Protein AF-A0A672K9G0-F1 (afdb_monomer_lite)

Radius of gyration: 63.81 Å; chains: 1; bounding box: 156×54×176 Å

Secondary structure (DSSP, 8-state):
--HHHHHHHHHHHHHHHHHHHHHHHHHHHHHHHHHHHHHHHHHHHHHHHHHSPPPPPHHHHHHHHHHHHHHHHHHHHHHHHHHHHHHHHHHHHHHHHHHHHHHHHHHHHHHHHHHHHHHHHHHHHHHHHHHHHHHHHHHHHHHHHHHHHHHHHHHHHHHHHTTS----------------------SSSHHHHHHHTSS-----------SS---------------------PPPP-----------

Structure (mmCIF, N/CA/C/O backbone):
data_AF-A0A672K9G0-F1
#
_entry.id   AF-A0A672K9G0-F1
#
loop_
_atom_site.group_PDB
_atom_site.id
_atom_site.type_symbol
_atom_site.label_atom_id
_atom_site.label_alt_id
_atom_site.label_comp_id
_atom_site.label_asym_id
_atom_site.label_entity_id
_atom_site.label_seq_id
_atom_site.pdbx_PDB_ins_code
_atom_site.Cartn_x
_atom_site.Cartn_y
_atom_site.Cartn_z
_atom_site.occupancy
_atom_site.B_iso_or_equiv
_atom_site.auth_seq_id
_atom_site.auth_comp_id
_atom_site.auth_asym_id
_atom_site.auth_atom_id
_atom_site.pdbx_PDB_model_num
ATOM 1 N N . MET A 1 1 ? -78.740 -39.918 94.134 1.00 54.34 1 MET A N 1
ATOM 2 C CA . MET A 1 1 ? -77.660 -39.603 93.177 1.00 54.34 1 MET A CA 1
ATOM 3 C C . MET A 1 1 ? -76.526 -40.559 93.459 1.00 54.34 1 MET A C 1
ATOM 5 O O . MET A 1 1 ? -76.035 -40.584 94.584 1.00 54.34 1 MET A O 1
ATOM 9 N N . ASP A 1 2 ? -76.186 -41.387 92.483 1.00 66.50 2 ASP A N 1
ATOM 10 C CA . ASP A 1 2 ? -75.304 -42.532 92.685 1.00 66.50 2 ASP A CA 1
ATOM 11 C C . ASP A 1 2 ? -73.845 -42.065 92.653 1.00 66.50 2 ASP A C 1
ATOM 13 O O . ASP A 1 2 ? -73.385 -41.477 91.679 1.00 66.50 2 ASP A O 1
ATOM 17 N N . ARG A 1 3 ? -73.095 -42.282 93.743 1.00 75.19 3 ARG A N 1
ATOM 18 C CA . ARG A 1 3 ? -71.687 -41.841 93.872 1.00 75.19 3 ARG A CA 1
ATOM 19 C C . ARG A 1 3 ? -70.801 -42.320 92.716 1.00 75.19 3 ARG A C 1
ATOM 21 O O . ARG A 1 3 ? -69.830 -41.644 92.398 1.00 75.19 3 ARG A O 1
ATOM 28 N N . SER A 1 4 ? -71.153 -43.441 92.086 1.00 77.62 4 SER A N 1
ATOM 29 C CA . SER A 1 4 ? -70.449 -44.027 90.942 1.00 77.62 4 SER A CA 1
ATOM 30 C C . SER A 1 4 ? -70.501 -43.171 89.667 1.00 77.62 4 SER A C 1
ATOM 32 O O . SER A 1 4 ? -69.529 -43.145 88.915 1.00 77.62 4 SER A O 1
ATOM 34 N N . THR A 1 5 ? -71.588 -42.433 89.412 1.00 83.44 5 THR A N 1
ATOM 35 C CA . THR A 1 5 ? -71.687 -41.572 88.218 1.00 83.44 5 THR A CA 1
ATOM 36 C C . THR A 1 5 ? -70.834 -40.316 88.366 1.00 83.44 5 THR A C 1
ATOM 38 O O . THR A 1 5 ? -70.223 -39.861 87.402 1.00 83.44 5 THR A O 1
ATOM 41 N N . LEU A 1 6 ? -70.747 -39.779 89.587 1.00 86.50 6 LEU A N 1
ATOM 42 C CA . LEU A 1 6 ? -69.919 -38.616 89.897 1.00 86.50 6 LEU A CA 1
ATOM 43 C C . LEU A 1 6 ? -68.424 -38.950 89.783 1.00 86.50 6 LEU A C 1
ATOM 45 O O . LEU A 1 6 ? -67.672 -38.173 89.205 1.00 86.50 6 LEU A O 1
ATOM 49 N N . THR A 1 7 ? -67.995 -40.122 90.263 1.00 88.44 7 THR A N 1
ATOM 50 C CA . THR A 1 7 ? -66.599 -40.573 90.111 1.00 88.44 7 THR A CA 1
ATOM 51 C C . THR A 1 7 ? -66.225 -40.755 88.644 1.00 88.44 7 THR A C 1
ATOM 53 O O . THR A 1 7 ? -65.169 -40.298 88.220 1.00 88.44 7 THR A O 1
ATOM 56 N N . GLN A 1 8 ? -67.119 -41.330 87.836 1.00 89.88 8 GLN A N 1
ATOM 57 C CA . GLN A 1 8 ? -66.883 -41.507 86.403 1.00 89.88 8 GLN A CA 1
ATOM 58 C C . GLN A 1 8 ? -66.791 -40.166 85.649 1.00 89.88 8 GLN A C 1
ATOM 60 O O . GLN A 1 8 ? -65.978 -40.025 84.735 1.00 89.88 8 GLN A O 1
ATOM 65 N N . GLN A 1 9 ? -67.585 -39.164 86.046 1.00 91.00 9 GLN A N 1
ATOM 66 C CA . GLN A 1 9 ? -67.507 -37.805 85.499 1.00 91.00 9 GLN A CA 1
ATOM 67 C C . GLN A 1 9 ? -66.205 -37.095 85.883 1.00 91.00 9 GLN A C 1
ATOM 69 O O . GLN A 1 9 ? -65.586 -36.477 85.020 1.00 91.00 9 GLN A O 1
ATOM 74 N N . VAL A 1 10 ? -65.761 -37.215 87.138 1.00 92.19 10 VAL A N 1
ATOM 75 C CA . VAL A 1 10 ? -64.475 -36.658 87.591 1.00 92.19 10 VAL A CA 1
ATOM 76 C C . VAL A 1 10 ? -63.321 -37.279 86.806 1.00 92.19 10 VAL A C 1
ATOM 78 O O . VAL A 1 10 ? -62.544 -36.546 86.203 1.00 92.19 10 VAL A O 1
ATOM 81 N N . GLU A 1 11 ? -63.278 -38.607 86.684 1.00 92.56 11 GLU A N 1
ATOM 82 C CA . GLU A 1 11 ? -62.254 -39.282 85.880 1.00 92.56 11 GLU A CA 1
ATOM 83 C C . GLU A 1 11 ? -62.306 -38.875 84.395 1.00 92.56 11 GLU A C 1
ATOM 85 O O . GLU A 1 11 ? -61.280 -38.792 83.721 1.00 92.56 11 GLU A O 1
ATOM 90 N N . SER A 1 12 ? -63.497 -38.636 83.835 1.00 93.12 12 SER A N 1
ATOM 91 C CA . SER A 1 12 ? -63.636 -38.156 82.454 1.00 93.12 12 SER A CA 1
ATOM 92 C C . SER A 1 12 ? -63.076 -36.745 82.281 1.00 93.12 12 SER A C 1
ATOM 94 O O . SER A 1 12 ? -62.415 -36.471 81.279 1.00 93.12 12 SER A O 1
ATOM 96 N N . VAL A 1 13 ? -63.331 -35.847 83.233 1.00 95.81 13 VAL A N 1
ATOM 97 C CA . VAL A 1 13 ? -62.798 -34.480 83.207 1.00 95.81 13 VAL A CA 1
ATOM 98 C C . VAL A 1 13 ? -61.284 -34.494 83.397 1.00 95.81 13 VAL A C 1
ATOM 100 O O . VAL A 1 13 ? -60.587 -33.794 82.671 1.00 95.81 13 VAL A O 1
ATOM 103 N N . GLU A 1 14 ? -60.753 -35.327 84.290 1.00 95.31 14 GLU A N 1
ATOM 104 C CA . GLU A 1 14 ? -59.308 -35.485 84.493 1.00 95.31 14 GLU A CA 1
ATOM 105 C C . GLU A 1 14 ? -58.595 -35.956 83.218 1.00 95.31 14 GLU A C 1
ATOM 107 O O . GLU A 1 14 ? -57.569 -35.386 82.840 1.00 95.31 14 GLU A O 1
ATOM 112 N N . ARG A 1 15 ? -59.171 -36.927 82.492 1.00 96.38 15 ARG A N 1
ATOM 113 C CA . ARG A 1 15 ? -58.657 -37.355 81.177 1.00 96.38 15 ARG A CA 1
ATOM 114 C C . ARG A 1 15 ? -58.694 -36.220 80.151 1.00 96.38 15 ARG A C 1
ATOM 116 O O . ARG A 1 15 ? -57.716 -36.030 79.430 1.00 96.38 15 ARG A O 1
ATOM 123 N N . ASN A 1 16 ? -59.773 -35.436 80.112 1.00 96.25 16 ASN A N 1
ATOM 124 C CA . ASN A 1 16 ? -59.896 -34.293 79.201 1.00 96.25 16 ASN A CA 1
ATOM 125 C C . ASN A 1 16 ? -58.894 -33.176 79.531 1.00 96.25 16 ASN A C 1
ATOM 127 O O . ASN A 1 16 ? -58.296 -32.594 78.630 1.00 96.25 16 ASN A O 1
ATOM 131 N N . VAL A 1 17 ? -58.664 -32.893 80.815 1.00 96.62 17 VAL A N 1
ATOM 132 C CA . VAL A 1 17 ? -57.653 -31.923 81.255 1.00 96.62 17 VAL A CA 1
ATOM 133 C C . VAL A 1 17 ? -56.254 -32.410 80.889 1.00 96.62 17 VAL A C 1
ATOM 135 O O . VAL A 1 17 ? -55.470 -31.630 80.352 1.00 96.62 17 VAL A O 1
ATOM 138 N N . ALA A 1 18 ? -55.943 -33.689 81.109 1.00 96.31 18 ALA A N 1
ATOM 139 C CA . ALA A 1 18 ? -54.663 -34.266 80.704 1.00 96.31 18 ALA A CA 1
ATOM 140 C C . ALA A 1 18 ? -54.458 -34.192 79.180 1.00 96.31 18 ALA A C 1
ATOM 142 O O . ALA A 1 18 ? -53.366 -33.855 78.720 1.00 96.31 18 ALA A O 1
ATOM 143 N N . PHE A 1 19 ? -55.514 -34.437 78.399 1.00 97.31 19 PHE A N 1
ATOM 144 C CA . PHE A 1 19 ? -55.501 -34.294 76.945 1.00 97.31 19 PHE A CA 1
ATOM 145 C C . PHE A 1 19 ? -55.222 -32.848 76.512 1.00 97.31 19 PHE A C 1
ATOM 147 O O . PHE A 1 19 ? -54.275 -32.608 75.768 1.00 97.31 19 PHE A O 1
ATOM 154 N N . LEU A 1 20 ? -55.953 -31.868 77.049 1.00 97.50 20 LEU A N 1
ATOM 155 C CA . LEU A 1 20 ? -55.738 -30.448 76.741 1.00 97.50 20 LEU A CA 1
ATOM 156 C C . LEU A 1 20 ? -54.346 -29.965 77.163 1.00 97.50 20 LEU A C 1
ATOM 158 O O . LEU A 1 20 ? -53.703 -29.192 76.454 1.00 97.50 20 LEU A O 1
ATOM 162 N N . GLN A 1 21 ? -53.842 -30.435 78.305 1.00 97.25 21 GLN A N 1
ATOM 163 C CA . GLN A 1 21 ? -52.476 -30.145 78.737 1.00 97.25 21 GLN A CA 1
ATOM 164 C C . GLN A 1 21 ? -51.444 -30.720 77.764 1.00 97.25 21 GLN A C 1
ATOM 166 O O . GLN A 1 21 ? -50.430 -30.071 77.495 1.00 97.25 21 GLN A O 1
ATOM 171 N N . GLN A 1 22 ? -51.697 -31.911 77.222 1.00 97.38 22 GLN A N 1
ATOM 172 C CA . GLN A 1 22 ? -50.839 -32.528 76.220 1.00 97.38 22 GLN A CA 1
ATOM 173 C C . GLN A 1 22 ? -50.884 -31.766 74.889 1.00 97.38 22 GLN A C 1
ATOM 175 O O . GLN A 1 22 ? -49.826 -31.453 74.343 1.00 97.38 22 GLN A O 1
ATOM 180 N N . GLU A 1 23 ? -52.066 -31.393 74.399 1.00 97.94 23 GLU A N 1
ATOM 181 C CA . GLU A 1 23 ? -52.212 -30.586 73.181 1.00 97.94 23 GLU A CA 1
ATOM 182 C C . GLU A 1 23 ? -51.540 -29.217 73.319 1.00 97.94 23 GLU A C 1
ATOM 184 O O . GLU A 1 23 ? -50.787 -28.798 72.438 1.00 97.94 23 GLU A O 1
ATOM 189 N N . HIS A 1 24 ? -51.720 -28.547 74.460 1.00 97.88 24 HIS A N 1
ATOM 190 C CA . HIS A 1 24 ? -51.073 -27.266 74.731 1.00 97.88 24 HIS A CA 1
ATOM 191 C C . HIS A 1 24 ? -49.542 -27.391 74.749 1.00 97.88 24 HIS A C 1
ATOM 193 O O . HIS A 1 24 ? -48.843 -26.537 74.199 1.00 97.88 24 HIS A O 1
ATOM 199 N N . ARG A 1 25 ? -48.997 -28.477 75.320 1.00 97.75 25 ARG A N 1
ATOM 200 C CA . ARG A 1 25 ? -47.552 -28.762 75.271 1.00 97.75 25 ARG A CA 1
ATOM 201 C C . ARG A 1 25 ? -47.062 -28.966 73.838 1.00 97.75 25 ARG A C 1
ATOM 203 O O . ARG A 1 25 ? -46.011 -28.424 73.490 1.00 97.75 25 ARG A O 1
ATOM 210 N N . ILE A 1 26 ? -47.811 -29.701 73.014 1.00 98.06 26 ILE A N 1
ATOM 211 C CA . ILE A 1 26 ? -47.482 -29.925 71.599 1.00 98.06 26 ILE A CA 1
ATOM 212 C C . ILE A 1 26 ? -47.476 -28.591 70.846 1.00 98.06 26 ILE A C 1
ATOM 214 O O . ILE A 1 26 ? -46.467 -28.260 70.220 1.00 98.06 26 ILE A O 1
ATOM 218 N N . LEU A 1 27 ? -48.528 -27.781 70.978 1.00 98.19 27 LEU A N 1
ATOM 219 C CA . LEU A 1 27 ? -48.625 -26.475 70.324 1.00 98.19 27 LEU A CA 1
ATOM 220 C C . LEU A 1 27 ? -47.478 -25.541 70.734 1.00 98.19 27 LEU A C 1
ATOM 222 O O . LEU A 1 27 ? -46.802 -24.977 69.874 1.00 98.19 27 LEU A O 1
ATOM 226 N N . LEU A 1 28 ? -47.195 -25.420 72.036 1.00 98.12 28 LEU A N 1
ATOM 227 C CA . LEU A 1 28 ? -46.082 -24.604 72.528 1.00 98.12 28 LEU A CA 1
ATOM 228 C C . LEU A 1 28 ? -44.730 -25.084 71.990 1.00 98.12 28 LEU A C 1
ATOM 230 O O . LEU A 1 28 ? -43.859 -24.264 71.691 1.00 98.12 28 LEU A O 1
ATOM 234 N N . SER A 1 29 ? -44.531 -26.399 71.868 1.00 97.88 29 SER A N 1
ATOM 235 C CA . SER A 1 29 ? -43.307 -26.955 71.285 1.00 97.88 29 SER A CA 1
ATOM 236 C C . SER A 1 29 ? -43.181 -26.633 69.790 1.00 97.88 29 SER A C 1
ATOM 238 O O . SER A 1 29 ? -42.096 -26.243 69.351 1.00 97.88 29 SER A O 1
ATOM 240 N N . GLY A 1 30 ? -44.290 -26.697 69.043 1.00 98.38 30 GLY A N 1
ATOM 241 C CA . GLY A 1 30 ? -44.358 -26.334 67.628 1.00 98.38 30 GLY A CA 1
ATOM 242 C C . GLY A 1 30 ? -44.044 -24.858 67.397 1.00 98.38 30 GLY A C 1
ATOM 243 O O . GLY A 1 30 ? -43.140 -24.534 66.631 1.00 98.38 30 GLY A O 1
ATOM 244 N N . LEU A 1 31 ? -44.686 -23.962 68.151 1.00 98.44 31 LEU A N 1
ATOM 245 C CA . LEU A 1 31 ? -44.436 -22.518 68.063 1.00 98.44 31 LEU A CA 1
ATOM 246 C C . LEU A 1 31 ? -42.984 -22.160 68.402 1.00 98.44 31 LEU A C 1
ATOM 248 O O . LEU A 1 31 ? -42.362 -21.333 67.738 1.00 98.44 31 LEU A O 1
ATOM 252 N N . ARG A 1 32 ? -42.392 -22.811 69.412 1.00 98.06 32 ARG A N 1
ATOM 253 C CA . ARG A 1 32 ? -40.971 -22.610 69.750 1.00 98.06 32 ARG A CA 1
ATOM 254 C C . ARG A 1 32 ? -40.041 -23.023 68.608 1.00 98.06 32 ARG A C 1
ATOM 256 O O . ARG A 1 32 ? -39.014 -22.372 68.409 1.00 98.06 32 ARG A O 1
ATOM 263 N N . LEU A 1 33 ? -40.372 -24.090 67.879 1.00 98.38 33 LEU A N 1
ATOM 264 C CA . LEU A 1 33 ? -39.611 -24.522 66.707 1.00 98.38 33 LEU A CA 1
ATOM 265 C C . LEU A 1 33 ? -39.761 -23.529 65.549 1.00 98.38 33 LEU A C 1
ATOM 267 O O . LEU A 1 33 ? -38.762 -23.167 64.934 1.00 98.38 33 LEU A O 1
ATOM 271 N N . GLU A 1 34 ? -40.973 -23.043 65.296 1.00 98.38 34 GLU A N 1
ATOM 272 C CA . GLU A 1 34 ? -41.247 -22.066 64.242 1.00 98.38 34 GLU A CA 1
ATOM 273 C C . GLU A 1 34 ? -40.527 -20.736 64.491 1.00 98.38 34 GLU A C 1
ATOM 275 O O . GLU A 1 34 ? -39.831 -20.240 63.608 1.00 98.38 34 GLU A O 1
ATOM 280 N N . ILE A 1 35 ? -40.567 -20.218 65.724 1.00 98.31 35 ILE A N 1
ATOM 281 C CA . ILE A 1 35 ? -39.801 -19.026 66.118 1.00 98.31 35 ILE A CA 1
ATOM 282 C C . ILE A 1 35 ? -38.302 -19.246 65.889 1.00 98.31 35 ILE A C 1
ATOM 284 O O . ILE A 1 35 ? -37.606 -18.341 65.426 1.00 98.31 35 ILE A O 1
ATOM 288 N N . ARG A 1 36 ? -37.782 -20.439 66.203 1.00 98.31 36 ARG A N 1
ATOM 289 C CA . ARG A 1 36 ? -36.373 -20.768 65.958 1.00 98.31 36 ARG A CA 1
ATOM 290 C C . ARG A 1 36 ? -36.056 -20.781 64.460 1.00 98.31 36 ARG A C 1
ATOM 292 O O . ARG A 1 36 ? -35.037 -20.218 64.070 1.00 98.31 36 ARG A O 1
ATOM 299 N N . ASN A 1 37 ? -36.921 -21.367 63.635 1.00 98.31 37 ASN A N 1
ATOM 300 C CA . ASN A 1 37 ? -36.751 -21.414 62.182 1.00 98.31 37 ASN A CA 1
ATOM 301 C C . ASN A 1 37 ? -36.824 -20.019 61.547 1.00 98.31 37 ASN A C 1
ATOM 303 O O . ASN A 1 37 ? -35.975 -19.685 60.725 1.00 98.31 37 ASN A O 1
ATOM 307 N N . LEU A 1 38 ? -37.775 -19.182 61.969 1.00 98.50 38 LEU A N 1
ATOM 308 C CA . LEU A 1 38 ? -37.884 -17.787 61.535 1.00 98.50 38 LEU A CA 1
ATOM 309 C C . LEU A 1 38 ? -36.637 -16.991 61.907 1.00 98.50 38 LEU A C 1
ATOM 311 O O . LEU A 1 38 ? -36.051 -16.347 61.046 1.00 98.50 38 LEU A O 1
ATOM 315 N N . LYS A 1 39 ? -36.175 -17.091 63.159 1.00 98.06 39 LYS A N 1
ATOM 316 C CA . LYS A 1 39 ? -34.931 -16.437 63.591 1.00 98.06 39 LYS A CA 1
ATOM 317 C C . LYS A 1 39 ? -33.737 -16.885 62.755 1.00 98.06 39 LYS A C 1
ATOM 319 O O . LYS A 1 39 ? -32.941 -16.047 62.349 1.00 98.06 39 LYS A O 1
ATOM 324 N N . LYS A 1 40 ? -33.634 -18.185 62.466 1.00 98.12 40 LYS A N 1
ATOM 325 C CA . LYS A 1 40 ? -32.577 -18.718 61.604 1.00 98.12 40 LYS A CA 1
ATOM 326 C C . LYS A 1 40 ? -32.642 -18.103 60.204 1.00 98.12 40 LYS A C 1
ATOM 328 O O . LYS A 1 40 ? -31.629 -17.602 59.739 1.00 98.12 40 LYS A O 1
ATOM 333 N N . ARG A 1 41 ? -33.821 -18.065 59.578 1.00 98.19 41 ARG A N 1
ATOM 334 C CA . ARG A 1 41 ? -33.995 -17.501 58.232 1.00 98.19 41 ARG A CA 1
ATOM 335 C C . ARG A 1 41 ? -33.762 -15.991 58.181 1.00 98.19 41 ARG A C 1
ATOM 337 O O . ARG A 1 41 ? -33.166 -15.500 57.232 1.00 98.19 41 ARG A O 1
ATOM 344 N N . CYS A 1 42 ? -34.183 -15.254 59.206 1.00 98.00 42 CYS A N 1
ATOM 345 C CA . CYS A 1 42 ? -33.871 -13.831 59.333 1.00 98.00 42 CYS A CA 1
ATOM 346 C C . CYS A 1 42 ? -32.364 -13.593 59.455 1.00 98.00 42 CYS A C 1
ATOM 348 O O . CYS A 1 42 ? -31.847 -12.664 58.840 1.00 98.00 42 CYS A O 1
ATOM 350 N N . ASN A 1 43 ? -31.655 -14.433 60.213 1.00 97.19 43 ASN A N 1
ATOM 351 C CA . ASN A 1 43 ? -30.200 -14.364 60.295 1.00 97.19 43 ASN A CA 1
ATOM 352 C C . ASN A 1 43 ? -29.542 -14.711 58.951 1.00 97.19 43 ASN A C 1
ATOM 354 O O . ASN A 1 43 ? -28.666 -13.971 58.527 1.00 97.19 43 ASN A O 1
ATOM 358 N N . GLU A 1 44 ? -29.987 -15.771 58.265 1.00 97.19 44 GLU A N 1
ATOM 359 C CA . GLU A 1 44 ? -29.490 -16.155 56.931 1.00 97.19 44 GLU A CA 1
ATOM 360 C C . GLU A 1 44 ? -29.640 -14.990 55.935 1.00 97.19 44 GLU A C 1
ATOM 362 O O . GLU A 1 44 ? -28.653 -14.556 55.349 1.00 97.19 44 GLU A O 1
ATOM 367 N N . LEU A 1 45 ? -30.831 -14.388 55.845 1.00 96.31 45 LEU A N 1
ATOM 368 C CA . LEU A 1 45 ? -31.081 -13.216 54.995 1.00 96.31 45 LEU A CA 1
ATOM 369 C C . LEU A 1 45 ? -30.250 -11.991 55.404 1.00 96.31 45 LEU A C 1
ATOM 371 O O . LEU A 1 45 ? -29.837 -11.209 54.551 1.00 96.31 45 LEU A O 1
ATOM 375 N N . SER A 1 46 ? -30.000 -11.801 56.702 1.00 94.69 46 SER A N 1
ATOM 376 C CA . SER A 1 46 ? -29.167 -10.690 57.181 1.00 94.69 46 SER A CA 1
ATOM 377 C C . SER A 1 46 ? -27.702 -10.884 56.788 1.00 94.69 46 SER A C 1
ATOM 379 O O . SER A 1 46 ? -27.054 -9.921 56.382 1.00 94.69 46 SER A O 1
ATOM 381 N N . CYS A 1 47 ? -27.194 -12.120 56.858 1.00 92.81 47 CYS A N 1
ATOM 382 C CA . CYS A 1 47 ? -25.867 -12.472 56.359 1.00 92.81 47 CYS A CA 1
ATOM 383 C C . CYS A 1 47 ? -25.778 -12.262 54.840 1.00 92.81 47 CYS A C 1
ATOM 385 O O . CYS A 1 47 ? -24.886 -11.548 54.391 1.00 92.81 47 CYS A O 1
ATOM 387 N N . GLU A 1 48 ? -26.743 -12.771 54.066 1.00 93.56 48 GLU A N 1
ATOM 388 C CA . GLU A 1 48 ? -26.800 -12.589 52.606 1.00 93.56 48 GLU A CA 1
ATOM 389 C C . GLU A 1 48 ? -26.793 -11.107 52.198 1.00 93.56 48 GLU A C 1
ATOM 391 O O . GLU A 1 48 ? -26.103 -10.715 51.257 1.00 93.56 48 GLU A O 1
ATOM 396 N N . LEU A 1 49 ? -27.530 -10.255 52.918 1.00 88.31 49 LEU A N 1
ATOM 397 C CA . LEU A 1 49 ? -27.537 -8.812 52.673 1.00 88.31 49 LEU A CA 1
ATOM 398 C C . LEU A 1 49 ? -26.219 -8.134 53.064 1.00 88.31 49 LEU A C 1
ATOM 400 O O . LEU A 1 49 ? -25.837 -7.168 52.411 1.00 88.31 49 LEU A O 1
ATOM 404 N N . SER A 1 50 ? -25.532 -8.623 54.100 1.00 84.62 50 SER A N 1
ATOM 405 C CA . SER A 1 50 ? -24.223 -8.097 54.512 1.00 84.62 50 SER A CA 1
ATOM 406 C C . SER A 1 50 ? -23.080 -8.512 53.579 1.00 84.62 50 SER A C 1
ATOM 408 O O . SER A 1 50 ? -22.122 -7.763 53.418 1.00 84.62 50 SER A O 1
ATOM 410 N N . GLU A 1 51 ? -23.187 -9.687 52.953 1.00 84.38 51 GLU A N 1
ATOM 411 C CA . GLU A 1 51 ? -22.224 -10.197 51.971 1.00 84.38 51 GLU A CA 1
ATOM 412 C C . GLU A 1 51 ? -22.469 -9.627 50.569 1.00 84.38 51 GLU A C 1
ATOM 414 O O . GLU A 1 51 ? -21.570 -9.630 49.724 1.00 84.38 51 GLU A O 1
ATOM 419 N N . ARG A 1 52 ? -23.679 -9.114 50.307 1.00 80.12 52 ARG A N 1
ATOM 420 C CA . ARG A 1 52 ? -23.986 -8.441 49.050 1.00 80.12 52 ARG A CA 1
ATOM 421 C C . ARG A 1 52 ? -23.111 -7.186 48.939 1.00 80.12 52 ARG A C 1
ATOM 423 O O . ARG A 1 52 ? -23.161 -6.336 49.828 1.00 80.12 52 ARG A O 1
ATOM 430 N N . PRO A 1 53 ? -22.334 -7.030 47.851 1.00 68.25 53 PRO A N 1
ATOM 431 C CA . PRO A 1 53 ? -21.552 -5.821 47.649 1.00 68.25 53 PRO A CA 1
ATOM 432 C C . PRO A 1 53 ? -22.483 -4.602 47.669 1.00 68.25 53 PRO A C 1
ATOM 434 O O . PRO A 1 53 ? -23.640 -4.727 47.238 1.00 68.25 53 PRO A O 1
ATOM 437 N N . PRO A 1 54 ? -22.009 -3.441 48.164 1.00 70.94 54 PRO A N 1
ATOM 438 C CA . PRO A 1 54 ? -22.820 -2.236 48.194 1.00 70.94 54 PRO A CA 1
ATOM 439 C C . PRO A 1 54 ? -23.385 -2.004 46.794 1.00 70.94 54 PRO A C 1
ATOM 441 O O . PRO A 1 54 ? -22.662 -2.076 45.798 1.00 70.94 54 PRO A O 1
ATOM 444 N N . VAL A 1 55 ? -24.701 -1.805 46.720 1.00 73.25 55 VAL A N 1
ATOM 445 C CA . VAL A 1 55 ? -25.368 -1.407 45.479 1.00 73.25 55 VAL A CA 1
ATOM 446 C C . VAL A 1 55 ? -24.633 -0.163 44.993 1.00 73.25 55 VAL A C 1
ATOM 448 O O . VAL A 1 55 ? -24.582 0.819 45.733 1.00 73.25 55 VAL A O 1
ATOM 451 N N . ARG A 1 56 ? -24.002 -0.241 43.810 1.00 78.06 56 ARG A N 1
ATOM 452 C CA . ARG A 1 56 ? -23.286 0.901 43.229 1.00 78.06 56 ARG A CA 1
ATOM 453 C C . ARG A 1 56 ? -24.225 2.093 43.241 1.00 78.06 56 ARG A C 1
ATOM 455 O O . ARG A 1 56 ? -25.394 1.953 42.863 1.00 78.06 56 ARG A O 1
ATOM 462 N N . SER A 1 57 ? -23.741 3.220 43.747 1.00 84.62 57 SER A N 1
ATOM 463 C CA . SER A 1 57 ? -24.564 4.415 43.779 1.00 84.62 57 SER A CA 1
ATOM 464 C C . SER A 1 57 ? -24.887 4.817 42.341 1.00 84.62 57 SER A C 1
ATOM 466 O O . SER A 1 57 ? -24.173 4.476 41.396 1.00 84.62 57 SER A O 1
ATOM 468 N N . ARG A 1 58 ? -26.001 5.521 42.155 1.00 87.25 58 ARG A N 1
ATOM 469 C CA . ARG A 1 58 ? -26.364 6.049 40.839 1.00 87.25 58 ARG A CA 1
ATOM 470 C C . ARG A 1 58 ? -25.256 6.949 40.272 1.00 87.25 58 ARG A C 1
ATOM 472 O O . ARG A 1 58 ? -24.991 6.896 39.080 1.00 87.25 58 ARG A O 1
ATOM 479 N N . GLU A 1 59 ? -24.586 7.691 41.147 1.00 90.25 59 GLU A N 1
ATOM 480 C CA . GLU A 1 59 ? -23.452 8.564 40.831 1.00 90.25 59 GLU A CA 1
ATOM 481 C C . GLU A 1 59 ? -22.240 7.768 40.314 1.00 90.25 59 GLU A C 1
ATOM 483 O O . GLU A 1 59 ? -21.616 8.176 39.338 1.00 90.25 59 GLU A O 1
ATOM 488 N N . ASP A 1 60 ? -21.944 6.595 40.894 1.00 90.31 60 ASP A N 1
ATOM 489 C CA . ASP A 1 60 ? -20.861 5.721 40.411 1.00 90.31 60 ASP A CA 1
ATOM 490 C C . ASP A 1 60 ? -21.126 5.215 38.986 1.00 90.31 60 ASP A C 1
ATOM 492 O O . ASP A 1 60 ? -20.201 5.077 38.187 1.00 90.31 60 ASP A O 1
ATOM 496 N N . ILE A 1 61 ? -22.392 4.921 38.675 1.00 91.00 61 ILE A N 1
ATOM 497 C CA . ILE A 1 61 ? -22.811 4.445 37.352 1.00 91.00 61 ILE A CA 1
ATOM 498 C C . ILE A 1 61 ? -22.712 5.582 36.332 1.00 91.00 61 ILE A C 1
ATOM 500 O O . ILE A 1 61 ? -22.153 5.378 35.259 1.00 91.00 61 ILE A O 1
ATOM 504 N N . GLU A 1 62 ? -23.197 6.776 36.677 1.00 94.25 62 GLU A N 1
ATOM 505 C CA . GLU A 1 62 ? -23.127 7.960 35.809 1.00 94.25 62 GLU A CA 1
ATOM 506 C C . GLU A 1 62 ? -21.662 8.334 35.498 1.00 94.25 62 GLU A C 1
ATOM 508 O O . GLU A 1 62 ? -21.316 8.557 34.339 1.00 94.25 62 GLU A O 1
ATOM 513 N N . LEU A 1 63 ? -20.765 8.283 36.490 1.00 95.31 63 LEU A N 1
ATOM 514 C CA . LEU A 1 63 ? -19.332 8.523 36.282 1.00 95.31 63 LEU A CA 1
ATOM 515 C C . LEU A 1 63 ? -18.674 7.461 35.379 1.00 95.31 63 LEU A C 1
ATOM 517 O O . LEU A 1 63 ? -17.831 7.781 34.538 1.00 95.31 63 LEU A O 1
ATOM 521 N N . GLU A 1 64 ? -19.032 6.186 35.555 1.00 94.75 64 GLU A N 1
ATOM 522 C CA . GLU A 1 64 ? -18.526 5.091 34.719 1.00 94.75 64 GLU A CA 1
ATOM 523 C C . GLU A 1 64 ? -19.014 5.229 33.268 1.00 94.75 64 GLU A C 1
ATOM 525 O O . GLU A 1 64 ? -18.233 5.033 32.334 1.00 94.75 64 GLU A O 1
ATOM 530 N N . GLU A 1 65 ? -20.270 5.631 33.066 1.00 95.94 65 GLU A N 1
ATOM 531 C CA . GLU A 1 65 ? -20.830 5.923 31.746 1.00 95.94 65 GLU A CA 1
ATOM 532 C C . GLU A 1 65 ? -20.112 7.092 31.063 1.00 95.94 65 GLU A C 1
ATOM 534 O O . GLU A 1 65 ? -19.726 6.962 29.899 1.00 95.94 65 GLU A O 1
ATOM 539 N N . GLU A 1 66 ? -19.863 8.197 31.770 1.00 97.06 66 GLU A N 1
ATOM 540 C CA . GLU A 1 66 ? -19.108 9.341 31.240 1.00 97.06 66 GLU A CA 1
ATOM 541 C C . GLU A 1 66 ? -17.680 8.948 30.835 1.00 97.06 66 GLU A C 1
ATOM 543 O O . GLU A 1 66 ? -17.214 9.299 29.746 1.00 97.06 66 GLU A O 1
ATOM 548 N N . LEU A 1 67 ? -16.988 8.161 31.667 1.00 97.94 67 LEU A N 1
ATOM 549 C CA . LEU A 1 67 ? -15.649 7.662 31.352 1.00 97.94 67 LEU A CA 1
ATOM 550 C C . LEU A 1 67 ? -15.660 6.766 30.108 1.00 97.94 67 LEU A C 1
ATOM 552 O O . LEU A 1 67 ? -14.780 6.875 29.250 1.00 97.94 67 LEU A O 1
ATOM 556 N N . LEU A 1 68 ? -16.640 5.868 30.000 1.00 98.00 68 LEU A N 1
ATOM 557 C CA . LEU A 1 68 ? -16.781 4.996 28.837 1.00 98.00 68 LEU A CA 1
ATOM 558 C C . LEU A 1 68 ? -17.089 5.800 27.575 1.00 98.00 68 LEU A C 1
ATOM 560 O O . LEU A 1 68 ? -16.489 5.528 26.538 1.00 98.00 68 LEU A O 1
ATOM 564 N N . GLN A 1 69 ? -17.951 6.814 27.658 1.00 98.19 69 GLN A N 1
ATOM 565 C CA . GLN A 1 69 ? -18.234 7.716 26.542 1.00 98.19 69 GLN A CA 1
ATOM 566 C C . GLN A 1 69 ? -16.983 8.480 26.103 1.00 98.19 69 GLN A C 1
ATOM 568 O O . GLN A 1 69 ? -16.690 8.527 24.910 1.00 98.19 69 GLN A O 1
ATOM 573 N N . ALA A 1 70 ? -16.198 9.009 27.046 1.00 98.06 70 ALA A N 1
ATOM 574 C CA . ALA A 1 70 ? -14.943 9.685 26.733 1.00 98.06 70 ALA A CA 1
ATOM 575 C C . ALA A 1 70 ? -13.958 8.751 26.011 1.00 98.06 70 ALA A C 1
ATOM 577 O O . ALA A 1 70 ? -13.378 9.129 24.992 1.00 98.06 70 ALA A O 1
ATOM 578 N N . ARG A 1 71 ? -13.822 7.503 26.482 1.00 98.50 71 ARG A N 1
ATOM 579 C CA . ARG A 1 71 ? -12.976 6.494 25.824 1.00 98.50 71 ARG A CA 1
ATOM 580 C C . ARG A 1 71 ? -13.495 6.113 24.442 1.00 98.50 71 ARG A C 1
ATOM 582 O O . ARG A 1 71 ? -12.692 5.945 23.532 1.00 98.50 71 ARG A O 1
ATOM 589 N N . LEU A 1 72 ? -14.810 5.976 24.268 1.00 98.44 72 LEU A N 1
ATOM 590 C CA . LEU A 1 72 ? -15.403 5.696 22.960 1.00 98.44 72 LEU A CA 1
ATOM 591 C C . LEU A 1 72 ? -15.075 6.814 21.971 1.00 98.44 72 LEU A C 1
ATOM 593 O O . LEU A 1 72 ? -14.532 6.528 20.907 1.00 98.44 72 LEU A O 1
ATOM 597 N N . LEU A 1 73 ? -15.286 8.072 22.359 1.00 98.56 73 LEU A N 1
ATOM 598 C CA . LEU A 1 73 ? -14.968 9.231 21.524 1.00 98.56 73 LEU A CA 1
ATOM 599 C C . LEU A 1 73 ? -13.482 9.287 21.144 1.00 98.56 73 LEU A C 1
ATOM 601 O O . LEU A 1 73 ? -13.156 9.524 19.983 1.00 98.56 73 LEU A O 1
ATOM 605 N N . GLU A 1 74 ? -12.578 9.032 22.092 1.00 98.56 74 GLU A N 1
ATOM 606 C CA . GLU A 1 74 ? -11.136 8.959 21.820 1.00 98.56 74 GLU A CA 1
ATOM 607 C C . GLU A 1 74 ? -10.815 7.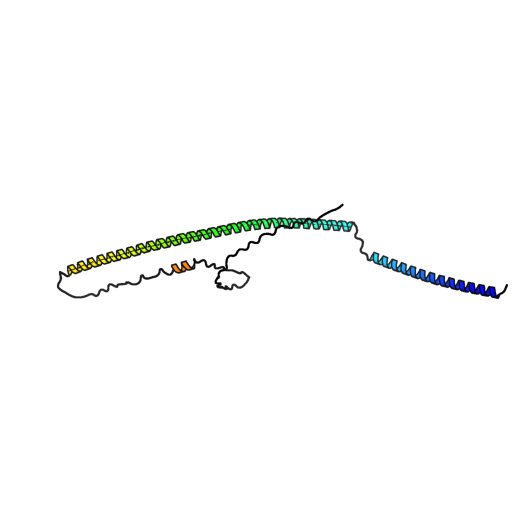856 20.799 1.00 98.56 74 GLU A C 1
ATOM 609 O O . GLU A 1 74 ? -10.082 8.080 19.834 1.00 98.56 74 GLU A O 1
ATOM 614 N N . THR A 1 75 ? -11.405 6.667 20.962 1.00 98.25 75 THR A N 1
ATOM 615 C CA . THR A 1 75 ? -11.187 5.559 20.023 1.00 98.25 75 THR A CA 1
ATOM 616 C C . THR A 1 75 ? -11.771 5.826 18.638 1.00 98.25 75 THR A C 1
ATOM 618 O O . THR A 1 75 ? -11.154 5.453 17.642 1.00 98.25 75 THR A O 1
ATOM 621 N N . GLU A 1 76 ? -12.919 6.497 18.553 1.00 98.44 76 GLU A N 1
ATOM 622 C CA . GLU A 1 76 ? -13.544 6.892 17.289 1.00 98.44 76 GLU A CA 1
ATOM 623 C C . GLU A 1 76 ? -12.694 7.925 16.545 1.00 98.44 76 GLU A C 1
ATOM 625 O O . GLU A 1 76 ? -12.485 7.791 15.339 1.00 98.44 76 GLU A O 1
ATOM 630 N N . GLN A 1 77 ? -12.142 8.912 17.258 1.00 98.50 77 GLN A N 1
ATOM 631 C CA . GLN A 1 77 ? -11.217 9.892 16.684 1.00 98.50 77 GLN A CA 1
ATOM 632 C C . GLN A 1 77 ? -9.960 9.209 16.144 1.00 98.50 77 GLN A C 1
ATOM 634 O O . GLN A 1 77 ? -9.597 9.408 14.984 1.00 98.50 77 GLN A O 1
ATOM 639 N N . HIS A 1 78 ? -9.347 8.330 16.940 1.00 98.44 78 HIS A N 1
ATOM 640 C CA . HIS A 1 78 ? -8.181 7.569 16.500 1.00 98.44 78 HIS A CA 1
ATOM 641 C C . HIS A 1 78 ? -8.473 6.693 15.277 1.00 98.44 78 HIS A C 1
ATOM 643 O O . HIS A 1 78 ? -7.637 6.589 14.376 1.00 98.44 78 HIS A O 1
ATOM 649 N N . LEU A 1 79 ? -9.650 6.068 15.215 1.00 98.62 79 LEU A N 1
ATOM 650 C CA . LEU A 1 79 ? -10.057 5.269 14.064 1.00 98.62 79 LEU A CA 1
ATOM 651 C C . LEU A 1 79 ? -10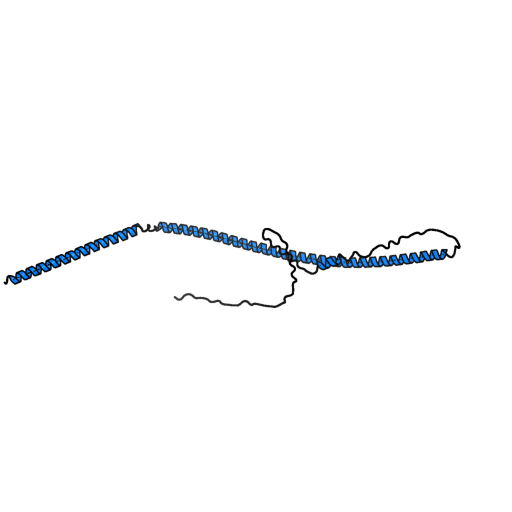.255 6.146 12.820 1.00 98.62 79 LEU A C 1
ATOM 653 O O . LEU A 1 79 ? -9.766 5.790 11.750 1.00 98.62 79 LEU A O 1
ATOM 657 N N . ALA A 1 80 ? -10.877 7.317 12.958 1.00 98.44 80 ALA A N 1
ATOM 658 C CA . ALA A 1 80 ? -11.055 8.263 11.857 1.00 98.44 80 ALA A CA 1
ATOM 659 C C . ALA A 1 80 ? -9.714 8.776 11.292 1.00 98.44 80 ALA A C 1
ATOM 661 O O . ALA A 1 80 ? -9.545 8.874 10.074 1.00 98.44 80 ALA A O 1
ATOM 662 N N . GLU A 1 81 ? -8.731 9.054 12.153 1.00 98.44 81 GLU A N 1
ATOM 663 C CA . GLU A 1 81 ? -7.365 9.415 11.744 1.00 98.44 81 GLU A CA 1
ATOM 664 C C . GLU A 1 81 ? -6.651 8.265 11.016 1.00 98.44 81 GLU A C 1
ATOM 666 O O . GLU A 1 81 ? -5.965 8.458 10.007 1.00 98.44 81 GLU A O 1
ATOM 671 N N . GLN A 1 82 ? -6.821 7.031 11.490 1.00 98.56 82 GLN A N 1
ATOM 672 C CA . GLN A 1 82 ? -6.268 5.861 10.808 1.00 98.56 82 GLN A CA 1
ATOM 673 C C . GLN A 1 82 ? -6.928 5.641 9.442 1.00 98.56 82 GLN A C 1
ATOM 675 O O . GLN A 1 82 ? -6.255 5.319 8.463 1.00 98.56 82 GLN A O 1
ATOM 680 N N . GLU A 1 83 ? -8.237 5.837 9.332 1.00 98.50 83 GLU A N 1
ATOM 681 C CA . GLU A 1 83 ? -8.943 5.714 8.061 1.00 98.50 83 GLU A CA 1
ATOM 682 C C . GLU A 1 83 ? -8.510 6.782 7.052 1.00 98.50 83 GLU A C 1
ATOM 684 O O . GLU A 1 83 ? -8.265 6.447 5.887 1.00 98.50 83 GLU A O 1
ATOM 689 N N . SER A 1 84 ? -8.346 8.037 7.483 1.00 98.38 84 SER A N 1
ATOM 690 C CA . SER A 1 84 ? -7.881 9.122 6.613 1.00 98.38 84 SER A CA 1
ATOM 691 C C . SER A 1 84 ? -6.462 8.859 6.098 1.00 98.38 84 SER A C 1
ATOM 693 O O . SER A 1 84 ? -6.235 8.858 4.883 1.00 98.38 84 SER A O 1
ATOM 695 N N . THR A 1 85 ? -5.533 8.494 6.986 1.00 98.44 85 THR A N 1
ATOM 696 C CA . THR A 1 85 ? -4.153 8.146 6.609 1.00 98.44 85 THR A CA 1
ATOM 697 C C . THR A 1 85 ? -4.102 6.934 5.675 1.00 98.44 85 THR A C 1
ATOM 699 O O . THR A 1 85 ? -3.365 6.934 4.687 1.00 98.44 85 THR A O 1
ATOM 702 N N . LEU A 1 86 ? -4.930 5.907 5.895 1.00 98.62 86 LEU A N 1
ATOM 703 C CA . LEU A 1 86 ? -5.028 4.765 4.982 1.00 98.62 86 LEU A CA 1
ATOM 704 C C . LEU A 1 86 ? -5.541 5.165 3.594 1.00 98.62 86 LEU A C 1
ATOM 706 O O . LEU A 1 86 ? -5.086 4.613 2.586 1.00 98.62 86 LEU A O 1
ATOM 710 N N . VAL A 1 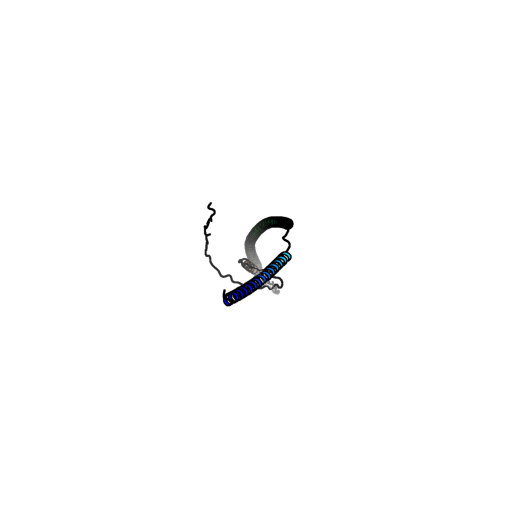87 ? -6.497 6.092 3.510 1.00 98.75 87 VAL A N 1
ATOM 711 C CA . VAL A 1 87 ? -6.993 6.615 2.230 1.00 98.75 87 VAL A CA 1
ATOM 712 C C . VAL A 1 87 ? -5.886 7.362 1.485 1.00 98.75 87 VAL A C 1
ATOM 714 O O . VAL A 1 87 ? -5.681 7.094 0.295 1.00 98.75 87 VAL A O 1
ATOM 717 N N . GLU A 1 88 ? -5.133 8.216 2.174 1.00 98.56 88 GLU A N 1
ATOM 718 C CA . GLU A 1 88 ? -3.993 8.950 1.613 1.00 98.56 88 GLU A CA 1
ATOM 719 C C . GLU A 1 88 ? -2.899 8.004 1.109 1.00 98.56 88 GLU A C 1
ATOM 721 O O . GLU A 1 88 ? -2.504 8.068 -0.059 1.00 98.56 88 GLU A O 1
ATOM 726 N N . LEU A 1 89 ? -2.482 7.037 1.931 1.00 98.69 89 LEU A N 1
ATOM 727 C CA . LEU A 1 89 ? -1.479 6.038 1.554 1.00 98.69 89 LEU A CA 1
ATOM 728 C C . LEU A 1 89 ? -1.921 5.212 0.341 1.00 98.69 89 LEU A C 1
ATOM 730 O O . LEU A 1 89 ? -1.129 4.944 -0.568 1.00 98.69 89 LEU A O 1
ATOM 734 N N . ARG A 1 90 ? -3.204 4.835 0.267 1.00 98.75 90 ARG A N 1
ATOM 735 C CA . ARG A 1 90 ? -3.758 4.149 -0.911 1.00 98.75 90 ARG A CA 1
ATOM 736 C C . ARG A 1 90 ? -3.747 5.050 -2.147 1.00 98.75 90 ARG A C 1
ATOM 738 O O . ARG A 1 90 ? -3.514 4.551 -3.249 1.00 98.75 90 ARG A O 1
ATOM 745 N N . ALA A 1 91 ? -4.014 6.348 -2.012 1.00 98.69 91 ALA A N 1
ATOM 746 C CA . ALA A 1 91 ? -3.937 7.297 -3.123 1.00 98.69 91 ALA A CA 1
ATOM 747 C C . ALA A 1 91 ? -2.493 7.462 -3.626 1.00 98.69 91 ALA A C 1
ATOM 749 O O . ALA A 1 91 ? -2.248 7.378 -4.834 1.00 98.69 91 ALA A O 1
ATOM 750 N N . GLU A 1 92 ? -1.524 7.590 -2.719 1.00 98.69 92 GLU A N 1
ATOM 751 C CA . GLU A 1 92 ? -0.106 7.628 -3.073 1.00 98.69 92 GLU A CA 1
ATOM 752 C C . GLU A 1 92 ? 0.360 6.356 -3.772 1.00 98.69 92 GLU A C 1
ATOM 754 O O . GLU A 1 92 ? 1.069 6.429 -4.779 1.00 98.69 92 GLU A O 1
ATOM 759 N N . LEU A 1 93 ? -0.041 5.189 -3.263 1.00 98.75 93 LEU A N 1
ATOM 760 C CA . LEU A 1 93 ? 0.326 3.909 -3.855 1.00 98.75 93 LEU A CA 1
ATOM 761 C C . LEU A 1 93 ? -0.199 3.800 -5.290 1.00 98.75 93 LEU A C 1
ATOM 763 O O . LEU A 1 93 ? 0.534 3.375 -6.182 1.00 98.75 93 LEU A O 1
ATOM 767 N N . ARG A 1 94 ? -1.434 4.254 -5.541 1.00 98.62 94 ARG A N 1
ATOM 768 C CA . ARG A 1 94 ? -2.001 4.319 -6.898 1.00 98.62 94 ARG A CA 1
ATOM 769 C C . ARG A 1 94 ? -1.206 5.267 -7.797 1.00 98.62 94 ARG A C 1
ATOM 771 O O . ARG A 1 94 ? -0.872 4.888 -8.917 1.00 98.62 94 ARG A O 1
ATOM 778 N N . LYS A 1 95 ? -0.848 6.462 -7.311 1.00 98.69 95 LYS A N 1
ATOM 779 C CA . LYS A 1 95 ? -0.035 7.438 -8.062 1.00 98.69 95 LYS A CA 1
ATOM 780 C C . LYS A 1 95 ? 1.346 6.876 -8.414 1.00 98.69 95 LYS A C 1
ATOM 782 O O . LYS A 1 95 ? 1.766 6.949 -9.568 1.00 98.69 95 LYS A O 1
ATOM 787 N N . LYS A 1 96 ? 2.039 6.284 -7.437 1.00 98.69 96 LYS A N 1
ATOM 788 C CA . LYS A 1 96 ? 3.356 5.652 -7.619 1.00 98.69 96 LYS A CA 1
ATOM 789 C C . LYS A 1 96 ? 3.267 4.460 -8.578 1.00 98.69 96 LYS A C 1
ATOM 791 O O . LYS A 1 96 ? 4.100 4.342 -9.471 1.00 98.69 96 LYS A O 1
ATOM 796 N N . GLY A 1 97 ? 2.225 3.634 -8.463 1.00 98.75 97 GLY A N 1
ATOM 797 C CA . GLY A 1 97 ? 1.959 2.519 -9.376 1.00 98.75 97 GLY A CA 1
ATOM 798 C C . GLY A 1 97 ? 1.710 2.959 -10.822 1.00 98.75 97 GLY A C 1
ATOM 799 O O . GLY A 1 97 ? 2.261 2.367 -11.753 1.00 98.75 97 GLY A O 1
ATOM 800 N N . ALA A 1 98 ? 0.940 4.031 -11.026 1.00 98.62 98 ALA A N 1
ATOM 801 C CA . ALA A 1 98 ? 0.716 4.611 -12.351 1.00 98.62 98 ALA A CA 1
ATOM 802 C C . ALA A 1 98 ? 2.021 5.135 -12.973 1.00 98.62 98 ALA A C 1
ATOM 804 O O . ALA A 1 98 ? 2.315 4.841 -14.132 1.00 98.62 98 ALA A O 1
ATOM 805 N N . LEU A 1 99 ? 2.842 5.843 -12.190 1.00 98.75 99 LEU A N 1
ATOM 806 C CA . LEU A 1 99 ? 4.144 6.337 -12.640 1.00 98.75 99 LEU A CA 1
ATOM 807 C C . LEU A 1 99 ? 5.107 5.191 -12.981 1.00 98.75 99 LEU A C 1
ATOM 809 O O . LEU A 1 99 ? 5.735 5.220 -14.037 1.00 98.75 99 LEU A O 1
ATOM 813 N N . ALA A 1 100 ? 5.185 4.158 -12.140 1.00 98.75 100 ALA A N 1
ATOM 814 C CA . ALA A 1 100 ? 6.013 2.982 -12.402 1.00 98.75 100 ALA A CA 1
ATOM 815 C C . ALA A 1 100 ? 5.593 2.268 -13.697 1.00 98.75 100 ALA A C 1
ATOM 817 O O . ALA A 1 100 ? 6.442 1.925 -14.517 1.00 98.75 100 ALA A O 1
ATOM 818 N N . SER A 1 101 ? 4.284 2.119 -13.922 1.00 98.62 101 SER A N 1
ATOM 819 C CA . SER A 1 101 ? 3.745 1.513 -15.145 1.00 98.62 101 SER A CA 1
ATOM 820 C C . SER A 1 101 ? 4.078 2.348 -16.385 1.00 98.62 101 SER A C 1
ATOM 822 O O . SER A 1 101 ? 4.518 1.806 -17.397 1.00 98.62 101 SER A O 1
ATOM 824 N N . ALA A 1 102 ? 3.934 3.675 -16.305 1.00 98.75 102 ALA A N 1
ATOM 825 C CA . ALA A 1 102 ? 4.274 4.579 -17.402 1.00 98.75 102 ALA A CA 1
ATOM 826 C C . ALA A 1 102 ? 5.773 4.535 -17.743 1.00 98.75 102 ALA A C 1
ATOM 828 O O . ALA A 1 102 ? 6.141 4.462 -18.916 1.00 98.75 102 ALA A O 1
ATOM 829 N N . LEU A 1 103 ? 6.644 4.526 -16.728 1.00 98.69 103 LEU A N 1
ATOM 830 C CA . LEU A 1 103 ? 8.087 4.372 -16.923 1.00 98.69 103 LEU A CA 1
ATOM 831 C C . LEU A 1 103 ? 8.434 3.013 -17.532 1.00 98.69 103 LEU A C 1
ATOM 833 O O . LEU A 1 103 ? 9.253 2.948 -18.443 1.00 98.69 103 LEU A O 1
ATOM 837 N N . GLN A 1 104 ? 7.782 1.938 -17.090 1.00 98.75 104 GLN A N 1
ATOM 838 C CA . GLN A 1 104 ? 7.994 0.610 -17.654 1.00 98.75 104 GLN A CA 1
ATOM 839 C C . GLN A 1 104 ? 7.627 0.561 -19.142 1.00 98.75 104 GLN A C 1
ATOM 841 O O . GLN A 1 104 ? 8.387 0.008 -19.934 1.00 98.75 104 GLN A O 1
ATOM 846 N N . VAL A 1 105 ? 6.496 1.153 -19.537 1.00 98.62 105 VAL A N 1
ATOM 847 C CA . VAL A 1 105 ? 6.097 1.237 -20.952 1.00 98.62 105 VAL A CA 1
ATOM 848 C C . VAL A 1 105 ? 7.122 2.035 -21.755 1.00 98.62 105 VAL A C 1
ATOM 850 O O . VAL A 1 105 ? 7.590 1.547 -22.782 1.00 98.62 105 VAL A O 1
ATOM 853 N N . ARG A 1 106 ? 7.550 3.199 -21.252 1.00 98.62 106 ARG A N 1
ATOM 854 C CA . ARG A 1 106 ? 8.571 4.027 -21.910 1.00 98.62 106 ARG A CA 1
ATOM 855 C C . ARG A 1 106 ? 9.895 3.293 -22.103 1.00 98.62 106 ARG A C 1
ATOM 857 O O . ARG A 1 106 ? 10.435 3.316 -23.201 1.00 98.62 106 ARG A O 1
ATOM 864 N N . LEU A 1 107 ? 10.386 2.600 -21.077 1.00 98.62 107 LEU A N 1
ATOM 865 C CA . LEU A 1 107 ? 11.619 1.816 -21.178 1.00 98.62 107 LEU A CA 1
ATOM 866 C C . LEU A 1 107 ? 11.487 0.689 -22.206 1.00 98.62 107 LEU A C 1
ATOM 868 O O . LEU A 1 107 ? 12.418 0.440 -22.965 1.00 98.62 107 LEU A O 1
ATOM 872 N N . ARG A 1 108 ? 10.322 0.032 -22.277 1.00 98.62 108 ARG A N 1
ATOM 873 C CA . ARG A 1 108 ? 10.047 -0.986 -23.303 1.00 98.62 108 ARG A CA 1
ATOM 874 C C . ARG A 1 108 ? 9.999 -0.394 -24.710 1.00 98.62 108 ARG A C 1
ATOM 876 O O . ARG A 1 108 ? 10.455 -1.039 -25.649 1.00 98.62 108 ARG A O 1
ATOM 883 N N . ASP A 1 109 ? 9.453 0.806 -24.873 1.00 98.62 109 ASP A N 1
ATOM 884 C CA . ASP A 1 109 ? 9.459 1.518 -26.154 1.00 98.62 109 ASP A CA 1
ATOM 885 C C . ASP A 1 109 ? 10.869 1.930 -26.576 1.00 98.62 109 ASP A C 1
ATOM 887 O O . ASP A 1 109 ? 11.246 1.739 -27.731 1.00 98.62 109 ASP A O 1
ATOM 891 N N . GLU A 1 110 ? 11.659 2.462 -25.648 1.00 98.69 110 GLU A N 1
ATOM 892 C CA . GLU A 1 110 ? 13.056 2.827 -25.883 1.00 98.69 110 GLU A CA 1
ATOM 893 C C . GLU A 1 110 ? 13.892 1.586 -26.240 1.00 98.69 110 GLU A C 1
ATOM 895 O O . GLU A 1 110 ? 14.599 1.604 -27.246 1.00 98.69 110 GLU A O 1
ATOM 900 N N . GLU A 1 111 ? 13.734 0.474 -25.514 1.00 98.38 111 GLU A N 1
ATOM 901 C CA . GLU A 1 111 ? 14.358 -0.823 -25.823 1.00 98.38 111 GLU A CA 1
ATOM 902 C C . GLU A 1 111 ? 14.027 -1.283 -27.254 1.00 98.38 111 GLU A C 1
ATOM 904 O O . GLU A 1 111 ? 14.927 -1.623 -28.026 1.00 98.38 111 GLU A O 1
ATOM 909 N N . ARG A 1 112 ? 12.746 -1.232 -27.647 1.00 98.56 112 ARG A N 1
ATOM 910 C CA . ARG A 1 112 ? 12.315 -1.568 -29.014 1.00 98.56 112 ARG A CA 1
ATOM 911 C C . ARG A 1 112 ? 12.987 -0.681 -30.063 1.00 98.56 112 ARG A C 1
ATOM 913 O O . ARG A 1 112 ? 13.546 -1.204 -31.027 1.00 98.56 112 ARG A O 1
ATOM 920 N N . ARG A 1 113 ? 12.991 0.639 -29.855 1.00 98.62 113 ARG A N 1
ATOM 921 C CA . ARG A 1 113 ? 13.600 1.609 -30.783 1.00 98.62 113 ARG A CA 1
ATOM 922 C C . ARG A 1 113 ? 15.106 1.400 -30.930 1.00 98.62 113 ARG A C 1
ATOM 924 O O . ARG A 1 113 ? 15.620 1.441 -32.046 1.00 98.62 113 ARG A O 1
ATOM 931 N N . PHE A 1 114 ? 15.822 1.140 -29.834 1.00 98.62 114 PHE A N 1
ATOM 932 C CA . PHE A 1 114 ? 17.259 0.861 -29.892 1.00 98.62 114 PHE A CA 1
ATOM 933 C C . PHE A 1 114 ? 17.562 -0.424 -30.658 1.00 98.62 114 PHE A C 1
ATOM 935 O O . PHE A 1 114 ? 18.501 -0.452 -31.455 1.00 98.62 114 PHE A O 1
ATOM 942 N N . LEU A 1 115 ? 16.752 -1.468 -30.475 1.00 98.31 115 LEU A N 1
ATOM 943 C CA . LEU A 1 115 ? 16.899 -2.704 -31.238 1.00 98.31 115 LEU A CA 1
ATOM 944 C C . LEU A 1 115 ? 16.647 -2.482 -32.731 1.00 98.31 115 LEU A C 1
ATOM 946 O O . LEU A 1 115 ? 17.389 -3.010 -33.554 1.00 98.31 115 LEU A O 1
ATOM 950 N N . GLU A 1 116 ? 15.636 -1.703 -33.104 1.00 98.44 116 GLU A N 1
ATOM 951 C CA . GLU A 1 116 ? 15.364 -1.363 -34.506 1.00 98.44 116 GLU A CA 1
ATOM 952 C C . GLU A 1 116 ? 16.502 -0.563 -35.149 1.00 98.44 116 GLU A C 1
ATOM 954 O O . GLU A 1 116 ? 16.942 -0.893 -36.253 1.00 98.44 116 GLU A O 1
ATOM 959 N N . GLU A 1 117 ? 17.053 0.429 -34.450 1.00 98.69 117 GLU A N 1
ATOM 960 C CA . GLU A 1 117 ? 18.185 1.197 -34.972 1.00 98.69 117 GLU A CA 1
ATOM 961 C C . GLU A 1 117 ? 19.452 0.336 -35.075 1.00 98.69 117 GLU A C 1
ATOM 963 O O . GLU A 1 117 ? 20.183 0.423 -36.066 1.00 98.69 117 GLU A O 1
ATOM 968 N N . LEU A 1 118 ? 19.689 -0.560 -34.111 1.00 98.44 118 LEU A N 1
ATOM 969 C CA . LEU A 1 118 ? 20.799 -1.509 -34.172 1.00 98.44 118 LEU A CA 1
ATOM 970 C C . LEU A 1 118 ? 20.669 -2.443 -35.386 1.00 98.44 118 LEU A C 1
ATOM 972 O O . LEU A 1 118 ? 21.644 -2.645 -36.112 1.00 98.44 118 LEU A O 1
ATOM 976 N N . LYS A 1 119 ? 19.460 -2.954 -35.661 1.00 98.12 119 LYS A N 1
ATOM 977 C CA . LYS A 1 119 ? 19.160 -3.753 -36.865 1.00 98.12 119 LYS A CA 1
ATOM 978 C C . LYS A 1 119 ? 19.459 -2.984 -38.140 1.00 98.12 119 LYS A C 1
ATOM 980 O O . LYS A 1 119 ? 20.141 -3.495 -39.026 1.00 98.12 119 LYS A O 1
ATOM 985 N N . ARG A 1 120 ? 18.969 -1.746 -38.224 1.00 98.62 120 ARG A N 1
ATOM 986 C CA . ARG A 1 120 ? 19.140 -0.884 -39.397 1.00 98.62 120 ARG A CA 1
ATOM 987 C C . ARG A 1 120 ? 20.615 -0.602 -39.671 1.00 98.62 120 ARG A C 1
ATOM 989 O O . ARG A 1 120 ? 21.061 -0.701 -40.814 1.00 98.62 120 ARG A O 1
ATOM 996 N N . ARG A 1 121 ? 21.388 -0.290 -38.626 1.00 98.62 121 ARG A N 1
ATOM 997 C CA . ARG A 1 121 ? 22.836 -0.049 -38.727 1.00 98.62 121 ARG A CA 1
ATOM 998 C C . ARG A 1 121 ? 23.598 -1.307 -39.106 1.00 98.62 121 ARG A C 1
ATOM 1000 O O . ARG A 1 121 ? 24.445 -1.234 -39.988 1.00 98.62 121 ARG A O 1
ATOM 1007 N N . SER A 1 122 ? 23.269 -2.445 -38.497 1.00 98.38 122 SER A N 1
ATOM 1008 C CA . SER A 1 122 ? 23.855 -3.739 -38.854 1.00 98.38 122 SER A CA 1
ATOM 1009 C C . SER A 1 122 ? 23.624 -4.049 -40.334 1.00 98.38 122 SER A C 1
ATOM 1011 O O . SER A 1 122 ? 24.584 -4.303 -41.058 1.00 98.38 122 SER A O 1
ATOM 1013 N N . HIS A 1 123 ? 22.391 -3.890 -40.829 1.00 98.31 123 HIS A N 1
ATOM 1014 C CA . HIS A 1 123 ? 22.095 -4.079 -42.247 1.00 98.31 123 HIS A CA 1
ATOM 1015 C C . HIS A 1 123 ? 22.913 -3.130 -43.136 1.00 98.31 123 HIS A C 1
ATOM 1017 O O . HIS A 1 123 ? 23.548 -3.571 -44.093 1.00 98.31 123 HIS A O 1
ATOM 1023 N N . LYS A 1 124 ? 22.995 -1.842 -42.776 1.00 98.56 124 LYS A N 1
ATOM 1024 C CA . LYS A 1 124 ? 23.818 -0.867 -43.505 1.00 98.56 124 LYS A CA 1
ATOM 1025 C C . LYS A 1 124 ? 25.295 -1.273 -43.550 1.00 98.56 124 LYS A C 1
ATOM 1027 O O . LYS A 1 124 ? 25.897 -1.202 -44.617 1.00 98.56 124 LYS A O 1
ATOM 1032 N N . ILE A 1 125 ? 25.861 -1.718 -42.427 1.00 98.50 125 ILE A N 1
ATOM 1033 C CA . ILE A 1 125 ? 27.241 -2.216 -42.362 1.00 98.50 125 ILE A CA 1
ATOM 1034 C C . ILE A 1 125 ? 27.402 -3.415 -43.295 1.00 98.50 125 ILE A C 1
ATOM 1036 O O . ILE A 1 125 ? 28.310 -3.407 -44.114 1.00 98.50 125 ILE A O 1
ATOM 1040 N N . THR A 1 126 ? 26.493 -4.395 -43.259 1.00 98.12 126 THR A N 1
ATOM 1041 C CA . THR A 1 126 ? 26.593 -5.574 -44.137 1.00 98.12 126 THR A CA 1
ATOM 1042 C C . THR A 1 126 ? 26.562 -5.220 -45.625 1.00 98.12 126 THR A C 1
ATOM 1044 O O . THR A 1 126 ? 27.331 -5.789 -46.401 1.00 98.12 126 THR A O 1
ATOM 1047 N N . THR A 1 127 ? 25.730 -4.254 -46.028 1.00 98.25 127 THR A N 1
ATOM 1048 C CA . THR A 1 127 ? 25.667 -3.777 -47.417 1.00 98.25 127 THR A CA 1
ATOM 1049 C C . THR A 1 127 ? 26.964 -3.080 -47.814 1.00 98.25 127 THR A C 1
ATOM 1051 O O . THR A 1 127 ? 27.569 -3.453 -48.816 1.00 98.25 127 THR A O 1
ATOM 1054 N N . LEU A 1 128 ? 27.451 -2.147 -46.989 1.00 98.50 128 LEU A N 1
ATOM 1055 C CA . LEU A 1 128 ? 28.707 -1.441 -47.249 1.00 98.50 128 LEU A CA 1
ATOM 1056 C C . LEU A 1 128 ? 29.912 -2.390 -47.274 1.00 98.50 128 LEU A C 1
ATOM 1058 O O . LEU A 1 128 ? 30.756 -2.269 -48.152 1.00 98.50 128 LEU A O 1
ATOM 1062 N N . SER A 1 129 ? 29.982 -3.374 -46.374 1.00 98.31 129 SER A N 1
ATOM 1063 C CA . SER A 1 129 ? 31.032 -4.400 -46.385 1.00 98.31 129 SER A CA 1
ATOM 1064 C C . SER A 1 129 ? 30.991 -5.248 -47.655 1.00 98.31 129 SER A C 1
ATOM 1066 O O . SER A 1 129 ? 32.040 -5.612 -48.185 1.00 98.31 129 SER A O 1
ATOM 1068 N N . ARG A 1 130 ? 29.794 -5.560 -48.171 1.00 98.44 130 ARG A N 1
ATOM 1069 C CA . ARG A 1 130 ? 29.653 -6.269 -49.447 1.00 98.44 130 ARG A CA 1
ATOM 1070 C C . ARG A 1 130 ? 30.143 -5.413 -50.611 1.00 98.44 130 ARG A C 1
ATOM 1072 O O . ARG A 1 130 ? 30.809 -5.944 -51.494 1.00 98.44 130 ARG A O 1
ATOM 1079 N N . ASP A 1 131 ? 29.818 -4.127 -50.623 1.00 98.56 131 ASP A N 1
ATOM 1080 C CA . ASP A 1 131 ? 30.236 -3.222 -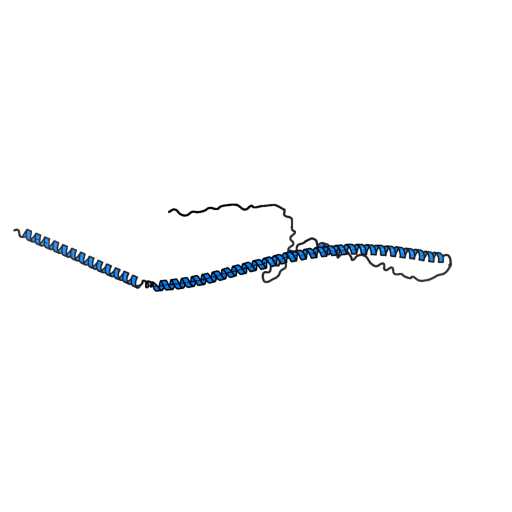51.693 1.00 98.56 131 ASP A CA 1
ATOM 1081 C C . ASP A 1 131 ? 31.743 -2.955 -51.659 1.00 98.56 131 ASP A C 1
ATOM 1083 O O . ASP A 1 131 ? 32.391 -3.038 -52.701 1.00 98.56 131 ASP A O 1
ATOM 1087 N N . LEU A 1 132 ? 32.322 -2.777 -50.467 1.00 98.56 132 LEU A N 1
ATOM 1088 C CA . LEU A 1 132 ? 33.770 -2.716 -50.273 1.00 98.56 132 LEU A CA 1
ATOM 1089 C C . LEU A 1 132 ? 34.447 -3.981 -50.816 1.00 98.56 132 LEU A C 1
ATOM 1091 O O . LEU A 1 132 ? 35.404 -3.886 -51.575 1.00 98.56 132 LEU A O 1
ATOM 1095 N N . ARG A 1 133 ? 33.914 -5.169 -50.497 1.00 98.06 133 ARG A N 1
ATOM 1096 C CA . ARG A 1 133 ? 34.460 -6.438 -50.997 1.00 98.06 133 ARG A CA 1
ATOM 1097 C C . ARG A 1 133 ? 34.446 -6.515 -52.522 1.00 98.06 133 ARG A C 1
ATOM 1099 O O . ARG A 1 133 ? 35.457 -6.881 -53.102 1.00 98.06 133 ARG A O 1
ATOM 1106 N N . LYS A 1 134 ? 33.344 -6.116 -53.171 1.00 98.56 134 LYS A N 1
ATOM 1107 C CA . LYS A 1 134 ? 33.279 -6.053 -54.643 1.00 98.56 134 LYS A CA 1
ATOM 1108 C C . LYS A 1 134 ? 34.354 -5.125 -55.209 1.00 98.56 134 LYS A C 1
ATOM 1110 O O . LYS A 1 134 ? 34.972 -5.460 -56.211 1.00 98.56 134 LYS A O 1
ATOM 1115 N N . GLN A 1 135 ? 34.576 -3.968 -54.581 1.00 98.56 135 GLN A N 1
ATOM 1116 C CA . GLN A 1 135 ? 35.623 -3.037 -55.004 1.00 98.56 135 GLN A CA 1
ATOM 1117 C C . GLN A 1 135 ? 37.020 -3.641 -54.832 1.00 98.56 135 GLN A C 1
ATOM 1119 O O . GLN A 1 135 ? 37.841 -3.511 -55.733 1.00 98.56 135 GLN A O 1
ATOM 1124 N N . THR A 1 136 ? 37.281 -4.344 -53.727 1.00 98.50 136 THR A N 1
ATOM 1125 C CA . THR A 1 136 ? 38.543 -5.067 -53.518 1.00 98.50 136 THR A CA 1
ATOM 1126 C C . THR A 1 136 ? 38.747 -6.168 -54.561 1.00 98.50 136 THR A C 1
ATOM 1128 O O . THR A 1 136 ? 39.838 -6.275 -55.114 1.00 98.50 136 THR A O 1
ATOM 1131 N N . ASP A 1 137 ? 37.704 -6.941 -54.879 1.00 98.38 137 ASP A N 1
ATOM 1132 C CA . ASP A 1 137 ? 37.766 -8.002 -55.890 1.00 98.38 137 ASP A CA 1
ATOM 1133 C C . ASP A 1 137 ? 38.064 -7.422 -57.286 1.00 98.38 137 ASP A C 1
ATOM 1135 O O . ASP A 1 137 ? 38.916 -7.943 -58.005 1.00 98.38 137 ASP A O 1
ATOM 1139 N N . LEU A 1 138 ? 37.418 -6.309 -57.658 1.00 98.62 138 LEU A N 1
ATOM 1140 C CA . LEU A 1 138 ? 37.689 -5.601 -58.915 1.00 98.62 138 LEU A CA 1
ATOM 1141 C C . LEU A 1 138 ? 39.107 -5.023 -58.956 1.00 98.62 138 LEU A C 1
ATOM 1143 O O . LEU A 1 138 ? 39.792 -5.158 -59.966 1.00 98.62 138 LEU A O 1
ATOM 1147 N N . ALA A 1 139 ? 39.569 -4.410 -57.864 1.00 98.44 139 ALA A N 1
ATOM 1148 C CA . ALA A 1 139 ? 40.928 -3.887 -57.774 1.00 98.44 139 ALA A CA 1
ATOM 1149 C C . ALA A 1 139 ? 41.964 -5.008 -57.949 1.00 98.44 139 ALA A C 1
ATOM 1151 O O . ALA A 1 139 ? 42.895 -4.855 -58.731 1.00 98.44 139 ALA A O 1
ATOM 1152 N N . ALA A 1 140 ? 41.765 -6.161 -57.303 1.00 98.31 140 ALA A N 1
ATOM 1153 C CA . ALA A 1 140 ? 42.636 -7.322 -57.466 1.00 98.31 140 ALA A CA 1
ATOM 1154 C C . ALA A 1 140 ? 42.641 -7.854 -58.911 1.00 98.31 140 ALA A C 1
ATOM 1156 O O . ALA A 1 140 ? 43.705 -8.182 -59.436 1.00 98.31 140 ALA A O 1
ATOM 1157 N N . GLN A 1 141 ? 41.479 -7.897 -59.575 1.00 98.44 141 GLN A N 1
ATOM 1158 C CA . GLN A 1 141 ? 41.380 -8.285 -60.988 1.00 98.44 141 GLN A CA 1
ATOM 1159 C C . GLN A 1 141 ? 42.149 -7.327 -61.903 1.00 98.44 141 GLN A C 1
ATOM 1161 O O . GLN A 1 141 ? 42.905 -7.783 -62.759 1.00 98.44 141 GLN A O 1
ATOM 1166 N N . LEU A 1 142 ? 41.991 -6.014 -61.718 1.00 98.25 142 LEU A N 1
ATOM 1167 C CA . LEU A 1 142 ? 42.710 -5.009 -62.503 1.00 98.25 142 LEU A CA 1
ATOM 1168 C C . LEU A 1 142 ? 44.220 -5.064 -62.242 1.00 98.25 142 LEU A C 1
ATOM 1170 O O . LEU A 1 142 ? 44.996 -5.013 -63.194 1.00 98.25 142 LEU A O 1
ATOM 1174 N N . SER A 1 143 ? 44.648 -5.245 -60.989 1.00 98.00 143 SER A N 1
ATOM 1175 C CA . SER A 1 143 ? 46.063 -5.450 -60.653 1.00 98.00 143 SER A CA 1
ATOM 1176 C C . SER A 1 143 ? 46.630 -6.697 -61.329 1.00 98.00 143 SER A C 1
ATOM 1178 O O . SER A 1 143 ? 47.719 -6.645 -61.893 1.00 98.00 143 SER A O 1
ATOM 1180 N N . PHE A 1 144 ? 45.886 -7.808 -61.342 1.00 98.00 144 PHE A N 1
ATOM 1181 C CA . PHE A 1 144 ? 46.288 -9.016 -62.063 1.00 98.00 144 PHE A CA 1
ATOM 1182 C C . PHE A 1 144 ? 46.402 -8.770 -63.574 1.00 98.00 144 PHE A C 1
ATOM 1184 O O . PHE A 1 144 ? 47.387 -9.170 -64.193 1.00 98.00 144 PHE A O 1
ATOM 1191 N N . GLN A 1 145 ? 45.433 -8.073 -64.176 1.00 98.00 145 GLN A N 1
ATOM 1192 C CA . GLN A 1 145 ? 45.484 -7.712 -65.594 1.00 98.00 145 GLN A CA 1
ATOM 1193 C C . GLN A 1 145 ? 46.699 -6.837 -65.913 1.00 98.00 145 GLN A C 1
ATOM 1195 O O . GLN A 1 145 ? 47.399 -7.117 -66.887 1.00 98.00 145 GLN A O 1
ATOM 1200 N N . LEU A 1 146 ? 46.982 -5.835 -65.079 1.00 97.62 146 LEU A N 1
ATOM 1201 C CA . LEU A 1 146 ? 48.124 -4.938 -65.228 1.00 97.62 146 LEU A CA 1
ATOM 1202 C C . LEU A 1 146 ? 49.446 -5.700 -65.111 1.00 97.62 146 LEU A C 1
ATOM 1204 O O . LEU A 1 146 ? 50.278 -5.590 -66.009 1.00 97.62 146 LEU A O 1
ATOM 1208 N N . HIS A 1 147 ? 49.610 -6.539 -64.085 1.00 96.44 147 HIS A N 1
ATOM 1209 C CA . HIS A 1 147 ? 50.791 -7.395 -63.956 1.00 96.44 147 HIS A CA 1
ATOM 1210 C C . HIS A 1 147 ? 50.940 -8.352 -65.142 1.00 96.44 147 HIS A C 1
ATOM 1212 O O . HIS A 1 147 ? 52.038 -8.502 -65.663 1.00 96.44 147 HIS A O 1
ATOM 1218 N N . SER A 1 148 ? 49.848 -8.943 -65.638 1.00 96.31 148 SER A N 1
ATOM 1219 C CA . SER A 1 148 ? 49.900 -9.804 -66.826 1.00 96.31 148 SER A CA 1
ATOM 1220 C C . SER A 1 148 ? 50.329 -9.042 -68.086 1.00 96.31 148 SER A C 1
ATOM 1222 O O . SER A 1 148 ? 51.025 -9.595 -68.932 1.00 96.31 148 SER A O 1
ATOM 1224 N N . ALA A 1 149 ? 49.908 -7.781 -68.234 1.00 95.94 149 ALA A N 1
ATOM 1225 C CA . ALA A 1 149 ? 50.284 -6.940 -69.363 1.00 95.94 149 ALA A CA 1
ATOM 1226 C C . ALA A 1 149 ? 51.754 -6.524 -69.276 1.00 95.94 149 ALA A C 1
ATOM 1228 O O . ALA A 1 149 ? 52.465 -6.649 -70.266 1.00 95.94 149 ALA A O 1
ATOM 1229 N N . GLN A 1 150 ? 52.214 -6.113 -68.091 1.00 94.69 150 GLN A N 1
ATOM 1230 C CA . GLN A 1 150 ? 53.627 -5.838 -67.825 1.00 94.69 150 GLN A CA 1
ATOM 1231 C C . GLN A 1 150 ? 54.498 -7.061 -68.118 1.00 94.69 150 GLN A C 1
ATOM 1233 O O . GLN A 1 150 ? 55.487 -6.938 -68.825 1.00 94.69 150 GLN A O 1
ATOM 1238 N N . PHE A 1 151 ? 54.090 -8.240 -67.644 1.00 94.12 151 PHE A N 1
ATOM 1239 C CA . PHE A 1 151 ? 54.795 -9.497 -67.884 1.00 94.12 151 PHE A CA 1
ATOM 1240 C C . PHE A 1 151 ? 54.922 -9.821 -69.380 1.00 94.12 151 PHE A C 1
ATOM 1242 O O . PHE A 1 151 ? 56.000 -10.174 -69.845 1.00 94.12 151 PHE A O 1
ATOM 1249 N N . ARG A 1 152 ? 53.842 -9.648 -70.160 1.00 93.75 152 ARG A N 1
ATOM 1250 C CA . ARG A 1 152 ? 53.883 -9.840 -71.621 1.00 93.75 152 ARG A CA 1
ATOM 1251 C C . ARG A 1 152 ? 54.809 -8.845 -72.322 1.00 93.75 152 ARG A C 1
ATOM 1253 O O . ARG A 1 152 ? 55.511 -9.248 -73.238 1.00 93.75 152 ARG A O 1
ATOM 1260 N N . LEU A 1 153 ? 54.790 -7.573 -71.917 1.00 92.25 153 LEU A N 1
ATOM 1261 C CA . LEU A 1 153 ? 55.660 -6.544 -72.498 1.00 92.25 153 LEU A CA 1
ATOM 1262 C C . LEU A 1 153 ? 57.134 -6.796 -72.173 1.00 92.25 153 LEU A C 1
ATOM 1264 O O . LEU A 1 153 ? 57.978 -6.630 -73.041 1.00 92.25 153 LEU A O 1
ATOM 1268 N N . TYR A 1 154 ? 57.427 -7.218 -70.944 1.00 90.50 154 TYR A N 1
ATOM 1269 C CA . TYR A 1 154 ? 58.783 -7.514 -70.495 1.00 90.50 154 TYR A CA 1
ATOM 1270 C C . TYR A 1 154 ? 59.387 -8.693 -71.273 1.00 90.50 154 TYR A C 1
ATOM 1272 O O . TYR A 1 154 ? 60.449 -8.553 -71.863 1.00 90.50 154 TYR A O 1
ATOM 1280 N N . HIS A 1 155 ? 58.654 -9.802 -71.414 1.00 82.50 155 HIS A N 1
ATOM 1281 C CA . HIS A 1 155 ? 59.121 -10.933 -72.223 1.00 82.50 155 HIS A CA 1
ATOM 1282 C C . HIS A 1 155 ? 59.146 -10.668 -73.737 1.00 82.50 155 HIS A C 1
ATOM 1284 O O . HIS A 1 155 ? 59.908 -11.309 -74.448 1.00 82.50 155 HIS A O 1
ATOM 1290 N N . GLN A 1 156 ? 58.333 -9.741 -74.259 1.00 77.75 156 GLN A N 1
ATOM 1291 C CA . GLN A 1 156 ? 58.464 -9.293 -75.654 1.00 77.75 156 GLN A CA 1
ATOM 1292 C C . GLN A 1 156 ? 59.700 -8.415 -75.881 1.00 77.75 156 GLN A C 1
ATOM 1294 O O . GLN A 1 156 ? 60.207 -8.389 -76.996 1.00 77.75 156 GLN A O 1
ATOM 1299 N N . ALA A 1 157 ? 60.159 -7.687 -74.860 1.00 72.50 157 ALA A N 1
ATOM 1300 C CA . ALA A 1 157 ? 61.402 -6.928 -74.928 1.00 72.50 157 ALA A CA 1
ATOM 1301 C C . ALA A 1 157 ? 62.619 -7.865 -74.873 1.00 72.50 157 ALA A C 1
ATOM 1303 O O . ALA A 1 157 ? 63.476 -7.756 -75.737 1.00 72.50 157 ALA A O 1
ATOM 1304 N N . GLU A 1 158 ? 62.629 -8.847 -73.964 1.00 62.78 158 GLU A N 1
ATOM 1305 C CA . GLU A 1 158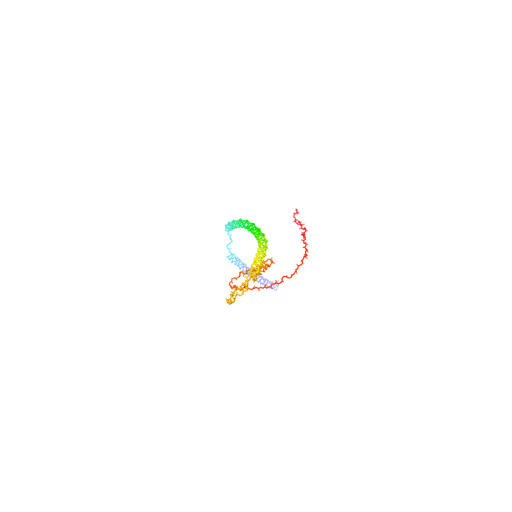 ? 63.695 -9.865 -73.897 1.00 62.78 158 GLU A CA 1
ATOM 1306 C C . GLU A 1 158 ? 63.746 -10.739 -75.169 1.00 62.78 158 GLU A C 1
ATOM 1308 O O . GLU A 1 158 ? 64.816 -10.965 -75.716 1.00 62.78 158 GLU A O 1
ATOM 1313 N N . GLY A 1 159 ? 62.602 -11.144 -75.737 1.00 57.00 159 GLY A N 1
ATOM 1314 C CA . GLY A 1 159 ? 62.568 -11.907 -76.997 1.00 57.00 159 GLY A CA 1
ATOM 1315 C C . GLY A 1 159 ? 62.942 -11.116 -78.263 1.00 57.00 159 GLY A C 1
ATOM 1316 O O . GLY A 1 159 ? 63.147 -11.723 -79.307 1.00 57.00 159 GLY A O 1
ATOM 1317 N N . ASN A 1 160 ? 63.022 -9.781 -78.189 1.00 49.31 160 ASN A N 1
ATOM 1318 C CA . ASN A 1 160 ? 63.582 -8.936 -79.253 1.00 49.31 160 ASN A CA 1
ATOM 1319 C C . ASN A 1 160 ? 65.078 -8.643 -79.038 1.00 49.31 160 ASN A C 1
ATOM 1321 O O . ASN A 1 160 ? 65.721 -8.143 -79.954 1.00 49.31 160 ASN A O 1
ATOM 1325 N N . GLU A 1 161 ? 65.612 -8.922 -77.848 1.00 47.56 161 GLU A N 1
ATOM 1326 C CA . GLU A 1 161 ? 67.048 -8.878 -77.550 1.00 47.56 161 GLU A CA 1
ATOM 1327 C C . GLU A 1 161 ? 67.707 -10.251 -77.822 1.00 47.56 161 GLU A C 1
ATOM 1329 O O . GLU A 1 161 ? 68.892 -10.309 -78.111 1.00 47.56 161 GLU A O 1
ATOM 1334 N N . GLU A 1 162 ? 66.941 -11.351 -77.874 1.00 44.41 162 GLU A N 1
ATOM 1335 C CA . GLU A 1 162 ? 67.433 -12.692 -78.259 1.00 44.41 162 GLU A CA 1
ATOM 1336 C C . GLU A 1 162 ? 67.662 -12.902 -79.781 1.00 44.41 162 GLU A C 1
ATOM 1338 O O . GLU A 1 162 ? 68.190 -13.944 -80.171 1.00 44.41 162 GLU A O 1
ATOM 1343 N N . GLU A 1 163 ? 67.312 -11.948 -80.661 1.00 42.22 163 GLU A N 1
ATOM 1344 C CA . GLU A 1 163 ? 67.754 -11.968 -82.078 1.00 42.22 163 GLU A CA 1
ATOM 1345 C C . GLU A 1 163 ? 69.093 -11.237 -82.309 1.00 42.22 163 GLU A C 1
ATOM 1347 O O . GLU A 1 163 ? 69.655 -11.341 -83.398 1.00 42.22 163 GLU A O 1
ATOM 1352 N N . ASP A 1 164 ? 69.650 -10.588 -81.282 1.00 44.50 164 ASP A N 1
ATOM 1353 C CA . ASP A 1 164 ? 70.962 -9.941 -81.308 1.00 44.50 164 ASP A CA 1
ATOM 1354 C C . ASP A 1 164 ? 71.761 -10.338 -80.049 1.00 44.50 164 ASP A C 1
ATOM 1356 O O . ASP A 1 164 ? 71.951 -9.504 -79.176 1.00 44.50 164 ASP A O 1
ATOM 1360 N N . GLU A 1 165 ? 72.203 -11.599 -79.930 1.00 40.25 165 GLU A N 1
ATOM 1361 C CA . GLU A 1 165 ? 73.497 -11.986 -79.316 1.00 40.25 165 GLU A CA 1
ATOM 1362 C C . GLU A 1 165 ? 73.674 -13.523 -79.289 1.00 40.25 165 GLU A C 1
ATOM 1364 O O . GLU A 1 165 ? 73.091 -14.249 -78.482 1.00 40.25 165 GLU A O 1
ATOM 1369 N N . GLU A 1 166 ? 74.521 -14.033 -80.194 1.00 41.47 166 GLU A N 1
ATOM 1370 C CA . GLU A 1 166 ? 75.288 -15.257 -79.945 1.00 41.47 166 GLU A CA 1
ATOM 1371 C C . GLU A 1 166 ? 76.368 -14.949 -78.885 1.00 41.47 166 GLU A C 1
ATOM 1373 O O . GLU A 1 166 ? 77.158 -14.028 -79.088 1.00 41.47 166 GLU A O 1
ATOM 1378 N N . GLU A 1 167 ? 76.422 -15.790 -77.839 1.00 41.06 167 GLU A N 1
ATOM 1379 C CA . GLU A 1 167 ? 77.519 -15.990 -76.857 1.00 41.06 167 GLU A CA 1
ATOM 1380 C C . GLU A 1 167 ? 77.707 -14.876 -75.792 1.00 41.06 167 GLU A C 1
ATOM 1382 O O . GLU A 1 167 ? 77.751 -13.701 -76.108 1.00 41.06 167 GLU A O 1
ATOM 1387 N N . GLU A 1 168 ? 77.838 -15.110 -74.478 1.00 41.69 168 GLU A N 1
ATOM 1388 C CA . GLU A 1 168 ? 78.368 -16.240 -73.703 1.00 41.69 168 GLU A CA 1
ATOM 1389 C C . GLU A 1 168 ? 78.000 -16.070 -72.193 1.00 41.69 168 GLU A C 1
ATOM 1391 O O . GLU A 1 168 ? 78.063 -14.973 -71.647 1.00 41.69 168 GLU A O 1
ATOM 1396 N N . ASP A 1 169 ? 77.640 -17.186 -71.552 1.00 38.53 169 ASP A N 1
ATOM 1397 C CA . ASP A 1 169 ? 77.944 -17.683 -70.190 1.00 38.53 169 ASP A CA 1
ATOM 1398 C C . ASP A 1 169 ? 77.724 -16.929 -68.840 1.00 38.53 169 ASP A C 1
ATOM 1400 O O . ASP A 1 169 ? 78.010 -15.757 -68.622 1.00 38.53 169 ASP A O 1
ATOM 1404 N N . GLU A 1 170 ? 77.343 -17.779 -67.875 1.00 43.25 170 GLU A N 1
ATOM 1405 C CA . GLU A 1 170 ? 77.529 -17.748 -66.417 1.00 43.25 170 GLU A CA 1
ATOM 1406 C C . GLU A 1 170 ? 76.859 -16.685 -65.510 1.00 43.25 170 GLU A C 1
ATOM 1408 O O . GLU A 1 170 ? 77.365 -15.603 -65.225 1.00 43.25 170 GLU A O 1
ATOM 1413 N N . GLY A 1 171 ? 75.846 -17.172 -64.777 1.00 40.06 171 GLY A N 1
ATOM 1414 C CA . GLY A 1 171 ? 75.899 -17.111 -63.313 1.00 40.06 171 GLY A CA 1
ATOM 1415 C C . GLY A 1 171 ? 74.846 -16.246 -62.624 1.00 40.06 171 GLY A C 1
ATOM 1416 O O . GLY A 1 171 ? 74.942 -15.026 -62.571 1.00 40.06 171 GLY A O 1
ATOM 1417 N N . GLY A 1 172 ? 73.909 -16.898 -61.928 1.00 37.81 172 GLY A N 1
ATOM 1418 C CA . GLY A 1 172 ? 73.198 -16.245 -60.828 1.00 37.81 172 GLY A CA 1
ATOM 1419 C C . GLY A 1 172 ? 71.763 -16.695 -60.630 1.00 37.81 172 GLY A C 1
ATOM 1420 O O . GLY A 1 172 ? 70.823 -16.013 -61.018 1.00 37.81 172 GLY A O 1
ATOM 1421 N N . THR A 1 173 ? 71.577 -17.804 -59.918 1.00 47.50 173 THR A N 1
ATOM 1422 C CA . THR A 1 173 ? 70.337 -18.100 -59.189 1.00 47.50 173 THR A CA 1
ATOM 1423 C C . THR A 1 173 ? 69.921 -16.900 -58.337 1.00 47.50 173 THR A C 1
ATOM 1425 O O . THR A 1 173 ? 70.440 -16.708 -57.237 1.00 47.50 173 THR A O 1
ATOM 1428 N N . MET A 1 174 ? 68.942 -16.128 -58.803 1.00 42.97 174 MET A N 1
ATOM 1429 C CA . MET A 1 174 ? 68.215 -15.181 -57.969 1.00 42.97 174 MET A CA 1
ATOM 1430 C C . MET A 1 174 ? 66.841 -15.776 -57.670 1.00 42.97 174 MET A C 1
ATOM 1432 O O . MET A 1 174 ? 65.899 -15.708 -58.457 1.00 42.97 174 MET A O 1
ATOM 1436 N N . GLN A 1 175 ? 66.750 -16.421 -56.505 1.00 39.12 175 GLN A N 1
ATOM 1437 C CA . GLN A 1 175 ? 65.479 -16.718 -55.858 1.00 39.12 175 GLN A CA 1
ATOM 1438 C C . GLN A 1 175 ? 64.724 -15.401 -55.658 1.00 39.12 175 GLN A C 1
ATOM 1440 O O . GLN A 1 175 ? 64.950 -14.688 -54.681 1.00 39.12 175 GLN A O 1
ATOM 1445 N N . VAL A 1 176 ? 63.788 -15.083 -56.550 1.00 38.19 176 VAL A N 1
ATOM 1446 C CA . VAL A 1 176 ? 62.709 -14.161 -56.205 1.00 38.19 176 VAL A CA 1
ATOM 1447 C C . VAL A 1 176 ? 61.717 -14.986 -55.403 1.00 38.19 176 VAL A C 1
ATOM 1449 O O . VAL A 1 176 ? 60.942 -15.774 -55.941 1.00 38.19 176 VAL A O 1
ATOM 1452 N N . GLY A 1 177 ? 61.829 -14.870 -54.080 1.00 35.00 177 GLY A N 1
ATOM 1453 C CA . GLY A 1 177 ? 60.929 -15.497 -53.130 1.00 35.00 177 GLY A CA 1
ATOM 1454 C C . GLY A 1 177 ? 59.484 -15.144 -53.459 1.00 35.00 177 GLY A C 1
ATOM 1455 O O . GLY A 1 177 ? 58.997 -14.070 -53.119 1.00 35.00 177 GLY A O 1
ATOM 1456 N N . GLY A 1 178 ? 58.787 -16.081 -54.097 1.00 39.94 178 GLY A N 1
ATOM 1457 C CA . GLY A 1 178 ? 57.338 -16.121 -54.130 1.00 39.94 178 GLY A CA 1
ATOM 1458 C C . GLY A 1 178 ? 56.826 -16.409 -52.725 1.00 39.94 178 GLY A C 1
ATOM 1459 O O . GLY A 1 178 ? 56.481 -17.540 -52.398 1.00 39.94 178 GLY A O 1
ATOM 1460 N N . THR A 1 179 ? 56.749 -15.389 -51.873 1.00 40.47 179 THR A N 1
ATOM 1461 C CA . THR A 1 179 ? 55.906 -15.422 -50.677 1.00 40.47 179 THR A CA 1
ATOM 1462 C C . THR A 1 179 ? 54.452 -15.223 -51.099 1.00 40.47 179 THR A C 1
ATOM 1464 O O . THR A 1 179 ? 53.792 -14.247 -50.761 1.00 40.47 179 THR A O 1
ATOM 1467 N N . SER A 1 180 ? 53.903 -16.214 -51.805 1.00 43.12 180 SER A N 1
ATOM 1468 C CA . SER A 1 180 ? 52.463 -16.464 -51.828 1.00 43.12 180 SER A CA 1
ATOM 1469 C C . SER A 1 180 ? 52.072 -17.129 -50.503 1.00 43.12 180 SER A C 1
ATOM 1471 O O . SER A 1 180 ? 51.719 -18.306 -50.450 1.00 43.12 180 SER A O 1
ATOM 1473 N N . ALA A 1 181 ? 52.203 -16.397 -49.398 1.00 36.12 181 ALA A N 1
ATOM 1474 C CA . ALA A 1 181 ? 51.827 -16.873 -48.076 1.00 36.12 181 ALA A CA 1
ATOM 1475 C C . ALA A 1 181 ? 50.601 -16.100 -47.582 1.00 36.12 181 ALA A C 1
ATOM 1477 O O . ALA A 1 181 ? 50.700 -15.006 -47.040 1.00 36.12 181 ALA A O 1
ATOM 1478 N N . GLY A 1 182 ? 49.439 -16.727 -47.769 1.00 37.72 182 GLY A N 1
ATOM 1479 C CA . GLY A 1 182 ? 48.337 -16.658 -46.816 1.00 37.72 182 GLY A CA 1
ATOM 1480 C C . GLY A 1 182 ? 47.545 -15.356 -46.760 1.00 37.72 182 GLY A C 1
ATOM 1481 O O . GLY A 1 182 ? 47.662 -14.593 -45.809 1.00 37.72 182 GLY A O 1
ATOM 1482 N N . PHE A 1 183 ? 46.587 -15.194 -47.673 1.00 34.25 183 PHE A N 1
ATOM 1483 C CA . PHE A 1 183 ? 45.382 -14.415 -47.368 1.00 34.25 183 PHE A CA 1
ATOM 1484 C C . PHE A 1 183 ? 44.126 -15.261 -47.562 1.00 34.25 183 PHE A C 1
ATOM 1486 O O . PHE A 1 183 ? 43.192 -14.910 -48.276 1.00 34.25 183 PHE A O 1
ATOM 1493 N N . THR A 1 184 ? 44.097 -16.425 -46.917 1.00 43.00 184 THR A N 1
ATOM 1494 C CA . THR A 1 184 ? 42.867 -17.200 -46.787 1.00 43.00 184 THR A CA 1
ATOM 1495 C C . THR A 1 184 ? 42.414 -17.212 -45.341 1.00 43.00 184 THR A C 1
ATOM 1497 O O . THR A 1 184 ? 43.042 -17.810 -44.476 1.00 43.00 184 THR A O 1
ATOM 1500 N N . HIS A 1 185 ? 41.231 -16.628 -45.163 1.00 43.06 185 HIS A N 1
ATOM 1501 C CA . HIS A 1 185 ? 40.258 -16.957 -44.131 1.00 43.06 185 HIS A CA 1
ATOM 1502 C C . HIS A 1 185 ? 40.547 -16.490 -42.700 1.00 43.06 185 HIS A C 1
ATOM 1504 O O . HIS A 1 185 ? 40.998 -17.247 -41.852 1.00 43.06 185 HIS A O 1
ATOM 1510 N N . ASN A 1 186 ? 40.073 -15.283 -42.378 1.00 39.84 186 ASN A N 1
ATOM 1511 C CA . ASN A 1 186 ? 39.613 -15.006 -41.015 1.00 39.84 186 ASN A CA 1
ATOM 1512 C C . ASN A 1 186 ? 38.419 -14.037 -40.939 1.00 39.84 186 ASN A C 1
ATOM 1514 O O . ASN A 1 186 ? 38.371 -13.141 -40.112 1.00 39.84 186 ASN A O 1
ATOM 1518 N N . LEU A 1 187 ? 37.418 -14.217 -41.811 1.00 42.47 187 LEU A N 1
ATOM 1519 C CA . LEU A 1 187 ? 36.141 -13.483 -41.738 1.00 42.47 187 LEU A CA 1
ATOM 1520 C C . LEU A 1 187 ? 34.931 -14.434 -41.808 1.00 42.47 187 LEU A C 1
ATOM 1522 O O . LEU A 1 187 ? 33.987 -14.227 -42.569 1.00 42.47 187 LEU A O 1
ATOM 1526 N N . ARG A 1 188 ? 34.958 -15.530 -41.040 1.00 45.16 188 ARG A N 1
ATOM 1527 C CA . ARG A 1 188 ? 33.775 -16.399 -40.863 1.00 45.16 188 ARG A CA 1
ATOM 1528 C C . ARG A 1 188 ? 33.350 -16.625 -39.412 1.00 45.16 188 ARG A C 1
ATOM 1530 O O . ARG A 1 188 ? 32.327 -17.265 -39.202 1.00 45.16 188 ARG A O 1
ATOM 1537 N N . HIS A 1 189 ? 34.067 -16.088 -38.423 1.00 40.06 189 HIS A N 1
ATOM 1538 C CA . HIS A 1 189 ? 33.742 -16.361 -37.018 1.00 40.06 189 HIS A CA 1
ATOM 1539 C C . HIS A 1 189 ? 32.833 -15.314 -36.352 1.00 40.06 189 HIS A C 1
ATOM 1541 O O . HIS A 1 189 ? 32.125 -15.643 -35.403 1.00 40.06 189 HIS A O 1
ATOM 1547 N N . GLU A 1 190 ? 32.756 -14.086 -36.874 1.00 42.16 190 GLU A N 1
ATOM 1548 C CA . GLU A 1 190 ? 31.885 -13.052 -36.285 1.00 42.16 190 GLU A CA 1
ATOM 1549 C C . GLU A 1 190 ? 30.416 -13.161 -36.724 1.00 42.16 190 GLU A C 1
ATOM 1551 O O . GLU A 1 190 ? 29.511 -12.725 -36.015 1.00 42.16 190 GLU A O 1
ATOM 1556 N N . SER A 1 191 ? 30.140 -13.808 -37.861 1.00 49.97 191 SER A N 1
ATOM 1557 C CA . SER A 1 191 ? 28.777 -13.923 -38.401 1.00 49.97 191 SER A CA 1
ATOM 1558 C C . SER A 1 191 ? 27.929 -14.980 -37.683 1.00 49.97 191 SER A C 1
ATOM 1560 O O . SER A 1 191 ? 26.708 -14.843 -37.620 1.00 49.97 191 SER A O 1
ATOM 1562 N N . VAL A 1 192 ? 28.549 -16.018 -37.109 1.00 50.22 192 VAL A N 1
ATOM 1563 C CA . VAL A 1 192 ? 27.820 -17.099 -36.418 1.00 50.22 192 VAL A CA 1
ATOM 1564 C C . VAL A 1 192 ? 27.398 -16.665 -35.013 1.00 50.22 192 VAL A C 1
ATOM 1566 O O . VAL A 1 192 ? 26.274 -16.940 -34.596 1.00 50.22 192 VAL A O 1
ATOM 1569 N N . LEU A 1 193 ? 28.237 -15.898 -34.309 1.00 49.25 193 LEU A N 1
ATOM 1570 C CA . LEU A 1 193 ? 27.892 -15.364 -32.986 1.00 49.25 193 LEU A CA 1
ATOM 1571 C C . LEU A 1 193 ? 26.768 -14.319 -33.053 1.00 49.25 193 LEU A C 1
ATOM 1573 O O . LEU A 1 193 ? 25.953 -14.239 -32.134 1.00 49.25 193 LEU A O 1
ATOM 1577 N N . PHE A 1 194 ? 26.648 -13.590 -34.166 1.00 50.22 194 PHE A N 1
ATOM 1578 C CA . PHE A 1 194 ? 25.550 -12.642 -34.365 1.00 50.22 194 PHE A CA 1
ATOM 1579 C C . PHE A 1 194 ? 24.196 -13.338 -34.589 1.00 50.22 194 PHE A C 1
ATOM 1581 O O . PHE A 1 194 ? 23.161 -12.820 -34.178 1.00 50.22 194 PHE A O 1
ATOM 1588 N N . PHE A 1 195 ? 24.189 -14.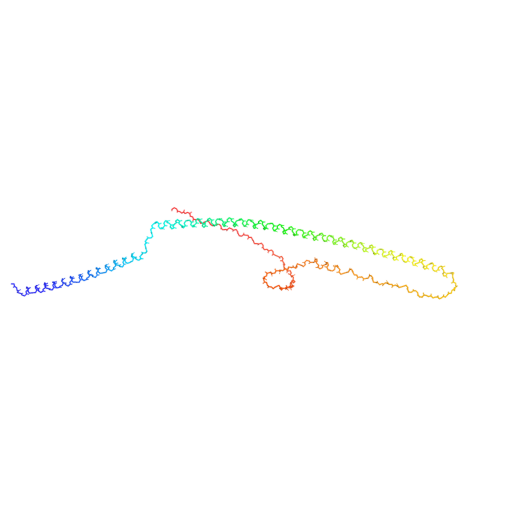541 -35.177 1.00 49.38 195 PHE A N 1
ATOM 1589 C CA . PHE A 1 195 ? 22.962 -15.315 -35.401 1.00 49.38 195 PHE A CA 1
ATOM 1590 C C . PHE A 1 195 ? 22.420 -15.941 -34.101 1.00 49.38 195 PHE A C 1
ATOM 1592 O O . PHE A 1 195 ? 21.207 -16.006 -33.892 1.00 49.38 195 PHE A O 1
ATOM 1599 N N . TYR A 1 196 ? 23.308 -16.348 -33.185 1.00 49.81 196 TYR A N 1
ATOM 1600 C CA . TYR A 1 196 ? 22.921 -16.975 -31.912 1.00 49.81 196 TYR A CA 1
ATOM 1601 C C . TYR A 1 196 ? 22.354 -15.996 -30.873 1.00 49.81 196 TYR A C 1
ATOM 1603 O O . TYR A 1 196 ? 21.514 -16.392 -30.069 1.00 49.81 196 TYR A O 1
ATOM 1611 N N . LEU A 1 197 ? 22.717 -14.712 -30.923 1.00 53.91 197 LEU A N 1
ATOM 1612 C CA . LEU A 1 197 ? 22.117 -13.672 -30.070 1.00 53.91 197 LEU A CA 1
ATOM 1613 C C . LEU A 1 197 ? 20.718 -13.225 -30.533 1.00 53.91 197 LEU A C 1
ATOM 1615 O O . LEU A 1 197 ? 20.045 -12.481 -29.822 1.00 53.91 197 LEU A O 1
ATOM 1619 N N . TYR A 1 198 ? 20.264 -13.675 -31.706 1.00 54.38 198 TYR A N 1
ATOM 1620 C CA . TYR A 1 198 ? 19.136 -13.064 -32.409 1.00 54.38 198 TYR A CA 1
ATOM 1621 C C . TYR A 1 198 ? 17.886 -13.954 -32.539 1.00 54.38 198 TYR A C 1
ATOM 1623 O O . TYR A 1 198 ? 16.828 -13.488 -32.959 1.00 54.38 198 TYR A O 1
ATOM 1631 N N . THR A 1 199 ? 17.953 -15.221 -32.120 1.00 45.66 199 THR A N 1
ATOM 1632 C CA . THR A 1 199 ? 16.832 -16.183 -32.207 1.00 45.66 199 THR A CA 1
ATOM 1633 C C . THR A 1 199 ? 15.941 -16.242 -30.956 1.00 45.66 199 THR A C 1
ATOM 1635 O O . THR A 1 199 ? 15.260 -17.236 -30.724 1.00 45.66 199 THR A O 1
ATOM 1638 N N . GLY A 1 200 ? 15.877 -15.173 -30.153 1.00 47.72 200 GLY A N 1
ATOM 1639 C CA . GLY A 1 200 ? 14.800 -15.010 -29.164 1.00 47.72 200 GLY A CA 1
ATOM 1640 C C . GLY A 1 200 ? 14.757 -16.059 -28.043 1.00 47.72 200 GLY A C 1
ATOM 1641 O O . GLY A 1 200 ? 13.677 -16.377 -27.545 1.00 47.72 200 GLY A O 1
ATOM 1642 N N . ILE A 1 201 ? 15.906 -16.588 -27.609 1.00 45.78 201 ILE A N 1
ATOM 1643 C CA . ILE A 1 201 ? 15.980 -17.400 -26.389 1.00 45.78 201 ILE A CA 1
ATOM 1644 C C . ILE A 1 201 ? 15.872 -16.457 -25.188 1.00 45.78 201 ILE A C 1
ATOM 1646 O O . ILE A 1 201 ? 16.830 -15.808 -24.774 1.00 45.78 201 ILE A O 1
ATOM 1650 N N . ARG A 1 202 ? 14.668 -16.370 -24.629 1.00 45.19 202 ARG A N 1
ATOM 1651 C CA . ARG A 1 202 ? 14.392 -15.670 -23.377 1.00 45.19 202 ARG A CA 1
ATOM 1652 C C . ARG A 1 202 ? 15.062 -16.425 -22.219 1.00 45.19 202 ARG A C 1
ATOM 1654 O O . ARG A 1 202 ? 14.549 -17.437 -21.752 1.00 45.19 202 ARG A O 1
ATOM 1661 N N . MET A 1 203 ? 16.218 -15.943 -21.765 1.00 40.09 203 MET A N 1
ATOM 1662 C CA . MET A 1 203 ? 16.811 -16.329 -20.479 1.00 40.09 203 MET A CA 1
ATOM 1663 C C . MET A 1 203 ? 15.965 -15.714 -19.354 1.00 40.09 203 MET A C 1
ATOM 1665 O O . MET A 1 203 ? 16.231 -14.603 -18.901 1.00 40.09 203 MET A O 1
ATOM 1669 N N . ASP A 1 204 ? 14.918 -16.411 -18.909 1.00 38.56 204 ASP A N 1
ATOM 1670 C CA . ASP A 1 204 ? 14.216 -16.044 -17.675 1.00 38.56 204 ASP A CA 1
ATOM 1671 C C . ASP A 1 204 ? 15.104 -16.422 -16.476 1.00 38.56 204 ASP A C 1
ATOM 1673 O O . ASP A 1 204 ? 15.036 -17.523 -15.924 1.00 38.56 204 ASP A O 1
ATOM 1677 N N . CYS A 1 205 ? 15.977 -15.496 -16.079 1.00 36.28 205 CYS A N 1
ATOM 1678 C CA . CYS A 1 205 ? 16.798 -15.625 -14.883 1.00 36.28 205 CYS A CA 1
ATOM 1679 C C . CYS A 1 205 ? 15.928 -15.314 -13.653 1.00 36.28 205 CYS A C 1
ATOM 1681 O O . CYS A 1 205 ? 15.762 -14.160 -13.258 1.00 36.28 205 CYS A O 1
ATOM 1683 N N . LYS A 1 206 ? 15.317 -16.343 -13.051 1.00 40.12 206 LYS A N 1
ATOM 1684 C CA . LYS A 1 206 ? 14.669 -16.213 -11.737 1.00 40.12 206 LYS A CA 1
ATOM 1685 C C . LYS A 1 206 ? 15.748 -16.102 -10.661 1.00 40.12 206 LYS A C 1
ATOM 1687 O O . LYS A 1 206 ? 16.253 -17.109 -10.172 1.00 40.12 206 LYS A O 1
ATOM 1692 N N . ILE A 1 207 ? 16.077 -14.873 -10.272 1.00 37.53 207 ILE A N 1
ATOM 1693 C CA . ILE A 1 207 ? 16.849 -14.607 -9.057 1.00 37.53 207 ILE A CA 1
ATOM 1694 C C . ILE A 1 207 ? 15.881 -14.736 -7.877 1.00 37.53 207 ILE A C 1
ATOM 1696 O O . ILE A 1 207 ? 15.134 -13.814 -7.561 1.00 37.53 207 ILE A O 1
ATOM 1700 N N . SER A 1 208 ? 15.850 -15.914 -7.256 1.00 42.53 208 SER A N 1
ATOM 1701 C CA . SER A 1 208 ? 15.165 -16.111 -5.979 1.00 42.53 208 SER A CA 1
ATOM 1702 C C . SER A 1 208 ? 16.116 -15.700 -4.859 1.00 42.53 208 SER A C 1
ATOM 1704 O O . SER A 1 208 ? 17.007 -16.464 -4.494 1.00 42.53 208 SER A O 1
ATOM 1706 N N . SER A 1 209 ? 15.946 -14.488 -4.333 1.00 35.78 209 SER A N 1
ATOM 1707 C CA . SER A 1 209 ? 16.659 -14.037 -3.137 1.00 35.78 209 SER A CA 1
ATOM 1708 C C . SER A 1 209 ? 15.919 -14.542 -1.899 1.00 35.78 209 SER A C 1
ATOM 1710 O O . SER A 1 209 ? 14.943 -13.936 -1.473 1.00 35.78 209 SER A O 1
ATOM 1712 N N . ASN A 1 210 ? 16.369 -15.668 -1.348 1.00 39.56 210 ASN A N 1
ATOM 1713 C CA . ASN A 1 210 ? 16.156 -15.994 0.059 1.00 39.56 210 ASN A CA 1
ATOM 1714 C C . ASN A 1 210 ? 17.532 -16.059 0.717 1.00 39.56 210 ASN A C 1
ATOM 1716 O O . ASN A 1 210 ? 18.472 -16.609 0.144 1.00 39.56 210 ASN A O 1
ATOM 1720 N N . GLY A 1 211 ? 17.641 -15.417 1.879 1.00 43.72 211 GLY A N 1
ATOM 1721 C CA . GLY A 1 211 ? 18.896 -15.150 2.567 1.00 43.72 211 GLY A CA 1
ATOM 1722 C C . GLY A 1 211 ? 19.810 -16.370 2.677 1.00 43.72 211 GLY A C 1
ATOM 1723 O O . GLY A 1 211 ? 19.401 -17.431 3.139 1.00 43.72 211 GLY A O 1
ATOM 1724 N N . GLY A 1 212 ? 21.069 -16.160 2.290 1.00 43.97 212 GLY A N 1
ATOM 1725 C CA . GLY A 1 212 ? 22.182 -17.063 2.560 1.00 43.97 212 GLY A CA 1
ATOM 1726 C C . GLY A 1 212 ? 22.316 -18.226 1.575 1.00 43.97 212 GLY A C 1
ATOM 1727 O O . GLY A 1 212 ? 21.608 -19.218 1.679 1.00 43.97 212 GLY A O 1
ATOM 1728 N N . LYS A 1 213 ? 23.355 -18.144 0.729 1.00 39.44 213 LYS A N 1
ATOM 1729 C CA . LYS A 1 213 ? 23.882 -19.160 -0.213 1.00 39.44 213 LYS A CA 1
ATOM 1730 C C . LYS A 1 213 ? 23.270 -19.130 -1.621 1.00 39.44 213 LYS A C 1
ATOM 1732 O O . LYS A 1 213 ? 22.327 -19.839 -1.957 1.00 39.44 213 LYS A O 1
ATOM 1737 N N . SER A 1 214 ? 23.913 -18.350 -2.486 1.00 34.06 214 SER A N 1
ATOM 1738 C CA . SER A 1 214 ? 23.756 -18.376 -3.939 1.00 34.06 214 SER A CA 1
ATOM 1739 C C . SER A 1 214 ? 24.328 -19.676 -4.520 1.00 34.06 214 SER A C 1
ATOM 1741 O O . SER A 1 214 ? 25.538 -19.864 -4.592 1.00 34.06 214 SER A O 1
ATOM 1743 N N . THR A 1 215 ? 23.452 -20.577 -4.967 1.00 40.22 215 THR A N 1
ATOM 1744 C CA . THR A 1 215 ? 23.824 -21.675 -5.870 1.00 40.22 215 THR A CA 1
ATOM 1745 C C . THR A 1 215 ? 23.072 -21.490 -7.184 1.00 40.22 215 THR A C 1
ATOM 1747 O O . THR A 1 215 ? 21.843 -21.500 -7.230 1.00 40.22 215 THR A O 1
ATOM 1750 N N . SER A 1 216 ? 23.810 -21.247 -8.265 1.00 37.97 216 SER A N 1
ATOM 1751 C CA . SER A 1 216 ? 23.268 -21.103 -9.613 1.00 37.97 216 SER A CA 1
ATOM 1752 C C . SER A 1 216 ? 22.958 -22.488 -10.186 1.00 37.97 216 SER A C 1
ATOM 1754 O O . SER A 1 216 ? 23.856 -23.250 -10.532 1.00 37.97 216 SER A O 1
ATOM 1756 N N . LYS A 1 217 ? 21.671 -22.837 -10.289 1.00 42.09 217 LYS A N 1
ATOM 1757 C CA . LYS A 1 217 ? 21.213 -24.000 -11.064 1.00 42.09 217 LYS A CA 1
ATOM 1758 C C . LYS A 1 217 ? 20.642 -23.529 -12.396 1.00 42.09 217 LYS A C 1
ATOM 1760 O O . LYS A 1 217 ? 19.555 -22.962 -12.451 1.00 42.09 217 LYS A O 1
ATOM 1765 N N . THR A 1 218 ? 21.371 -23.795 -13.474 1.00 37.88 218 THR A N 1
ATOM 1766 C CA . THR A 1 218 ? 20.897 -23.683 -14.855 1.00 37.88 218 THR A CA 1
ATOM 1767 C C . THR A 1 218 ? 20.112 -24.945 -15.209 1.00 37.88 218 THR A C 1
ATOM 1769 O O . THR A 1 218 ? 20.680 -26.024 -15.338 1.00 37.88 218 THR A O 1
ATOM 1772 N N . SER A 1 219 ? 18.789 -24.839 -15.358 1.00 41.94 219 SER A N 1
ATOM 1773 C CA . SER A 1 219 ? 17.970 -25.935 -15.891 1.00 41.94 219 SER A CA 1
ATOM 1774 C C . SER A 1 219 ? 17.523 -25.627 -17.316 1.00 41.94 219 SER A C 1
ATOM 1776 O O . SER A 1 219 ? 16.840 -24.630 -17.553 1.00 41.94 219 SER A O 1
ATOM 1778 N N . PHE A 1 220 ? 17.871 -26.509 -18.248 1.00 33.47 220 PHE A N 1
ATOM 1779 C CA . PHE A 1 220 ? 17.466 -26.453 -19.648 1.00 33.47 220 PHE A CA 1
ATOM 1780 C C . PHE A 1 220 ? 16.051 -27.039 -19.789 1.00 33.47 220 PHE A C 1
ATOM 1782 O O . PHE A 1 220 ? 15.861 -28.246 -19.644 1.00 33.47 220 PHE A O 1
ATOM 1789 N N . ARG A 1 221 ? 15.034 -26.209 -20.053 1.00 41.78 221 ARG A N 1
ATOM 1790 C CA . ARG A 1 221 ? 13.706 -26.688 -20.474 1.00 41.78 221 ARG A CA 1
ATOM 1791 C C . ARG A 1 221 ? 13.511 -26.386 -21.955 1.00 41.78 221 ARG A C 1
ATOM 1793 O O . ARG A 1 221 ? 13.408 -25.231 -22.351 1.00 41.78 221 ARG A O 1
ATOM 1800 N N . LYS A 1 222 ? 13.429 -27.446 -22.761 1.00 35.84 222 LYS A N 1
ATOM 1801 C CA . LYS A 1 222 ? 12.940 -27.396 -24.143 1.00 35.84 222 LYS A CA 1
ATOM 1802 C C . LYS A 1 222 ? 11.436 -27.099 -24.081 1.00 35.84 222 LYS A C 1
ATOM 1804 O O . LYS A 1 222 ? 10.668 -27.932 -23.605 1.00 35.84 222 LYS A O 1
ATOM 1809 N N . GLY A 1 223 ? 11.028 -25.896 -24.476 1.00 35.59 223 GLY A N 1
ATOM 1810 C CA . GLY A 1 223 ? 9.617 -25.529 -24.583 1.00 35.59 223 GLY A CA 1
ATOM 1811 C C . GLY A 1 223 ? 8.995 -26.202 -25.803 1.00 35.59 223 GLY A C 1
ATOM 1812 O O . GLY A 1 223 ? 9.244 -25.773 -26.924 1.00 35.59 223 GLY A O 1
ATOM 1813 N N . ALA A 1 224 ? 8.225 -27.265 -25.574 1.00 36.03 224 ALA A N 1
ATOM 1814 C CA . ALA A 1 224 ? 7.293 -27.821 -26.547 1.00 36.03 224 ALA A CA 1
ATOM 1815 C C . ALA A 1 224 ? 5.960 -27.049 -26.494 1.00 36.03 224 ALA A C 1
ATOM 1817 O O . ALA A 1 224 ? 5.533 -26.598 -25.430 1.00 36.03 224 ALA A O 1
ATOM 1818 N N . GLU A 1 225 ? 5.350 -26.889 -27.665 1.00 43.59 225 GLU A N 1
ATOM 1819 C CA . GLU A 1 225 ? 4.078 -26.222 -27.965 1.00 43.59 225 GLU A CA 1
ATOM 1820 C C . GLU A 1 225 ? 2.921 -26.591 -27.028 1.00 43.59 225 GLU A C 1
ATOM 1822 O O . GLU A 1 225 ? 2.722 -27.776 -26.786 1.00 43.59 225 GLU A O 1
ATOM 1827 N N . ILE A 1 226 ? 2.056 -25.625 -26.661 1.00 36.69 226 ILE A N 1
ATOM 1828 C CA . ILE A 1 226 ? 0.617 -25.878 -26.426 1.00 36.69 226 ILE A CA 1
ATOM 1829 C C . ILE A 1 226 ? -0.242 -24.678 -26.886 1.00 36.69 226 ILE A C 1
ATOM 1831 O O . ILE A 1 226 ? -0.304 -23.637 -26.242 1.00 36.69 226 ILE A O 1
ATOM 1835 N N . ARG A 1 227 ? -0.878 -24.891 -28.045 1.00 38.19 227 ARG A N 1
ATOM 1836 C CA . ARG A 1 227 ? -2.283 -24.656 -28.451 1.00 38.19 227 ARG A CA 1
ATOM 1837 C C . ARG A 1 227 ? -3.102 -23.475 -27.893 1.00 38.19 227 ARG A C 1
ATOM 1839 O O . ARG A 1 227 ? -3.331 -23.322 -26.700 1.00 38.19 227 ARG A O 1
ATOM 1846 N N . LYS A 1 228 ? -3.717 -22.784 -28.863 1.00 42.19 228 LYS A N 1
ATOM 1847 C CA . LYS A 1 228 ? -4.979 -22.030 -28.790 1.00 42.19 228 LYS A CA 1
ATOM 1848 C C . LYS A 1 228 ? -6.148 -22.901 -28.285 1.00 42.19 228 LYS A C 1
ATOM 1850 O O . LYS A 1 228 ? -6.332 -23.993 -28.813 1.00 42.19 228 LYS A O 1
ATOM 1855 N N . SER A 1 229 ? -6.963 -22.352 -27.382 1.00 37.00 229 SER A N 1
ATOM 1856 C CA . SER A 1 229 ? -8.433 -22.527 -27.274 1.00 37.00 229 SER A CA 1
ATOM 1857 C C . SER A 1 229 ? -8.911 -21.689 -26.075 1.00 37.00 229 SER A C 1
ATOM 1859 O O . SER A 1 229 ? -8.513 -21.954 -24.945 1.00 37.00 229 SER A O 1
ATOM 1861 N N . GLU A 1 230 ? -9.482 -20.503 -26.289 1.00 41.50 230 GLU A N 1
ATOM 1862 C CA . GLU A 1 230 ? -10.938 -20.257 -26.304 1.00 41.50 230 GLU A CA 1
ATOM 1863 C C . GLU A 1 230 ? -11.687 -20.785 -25.069 1.00 41.50 230 GLU A C 1
ATOM 1865 O O . GLU A 1 230 ? -11.769 -21.982 -24.821 1.00 41.50 230 GLU A O 1
ATOM 1870 N N . GLY A 1 231 ? -12.265 -19.855 -24.303 1.00 35.62 231 GLY A N 1
ATOM 1871 C CA . GLY A 1 231 ? -13.057 -20.151 -23.113 1.00 35.62 231 GLY A CA 1
ATOM 1872 C C . GLY A 1 231 ? -13.600 -18.886 -22.457 1.00 35.62 231 GLY A C 1
ATOM 1873 O O . GLY A 1 231 ? -13.238 -18.564 -21.328 1.00 35.62 231 GLY A O 1
ATOM 1874 N N . MET A 1 232 ? -14.451 -18.151 -23.180 1.00 38.50 232 MET A N 1
ATOM 1875 C CA . MET A 1 232 ? -15.302 -17.107 -22.608 1.00 38.50 232 MET A CA 1
ATOM 1876 C C . MET A 1 232 ? -16.138 -17.683 -21.456 1.00 38.50 232 MET A C 1
ATOM 1878 O O . MET A 1 232 ? -16.870 -18.654 -21.641 1.00 38.50 232 MET A O 1
ATOM 1882 N N . ARG A 1 233 ? -16.085 -17.053 -20.279 1.00 40.59 233 ARG A N 1
ATOM 1883 C CA . ARG A 1 233 ? -17.050 -17.283 -19.199 1.00 40.59 233 ARG A CA 1
ATOM 1884 C C . ARG A 1 233 ? -17.754 -15.962 -18.899 1.00 40.59 233 ARG A C 1
ATOM 1886 O O . ARG A 1 233 ? -17.147 -15.027 -18.389 1.00 40.59 233 ARG A O 1
ATOM 1893 N N . ALA A 1 234 ? -19.024 -15.894 -19.289 1.00 48.41 234 ALA A N 1
ATOM 1894 C CA . ALA A 1 234 ? -19.915 -14.758 -19.077 1.00 48.41 234 ALA A CA 1
ATOM 1895 C C . ALA A 1 234 ? -20.247 -14.548 -17.581 1.00 48.41 234 ALA A C 1
ATOM 1897 O O . ALA A 1 234 ? -20.277 -15.523 -16.822 1.00 48.41 234 ALA A O 1
ATOM 1898 N N . PRO A 1 235 ? -20.557 -13.311 -17.145 1.00 51.91 235 PRO A N 1
ATOM 1899 C CA . PRO A 1 235 ? -21.015 -13.041 -15.787 1.00 51.91 235 PRO A CA 1
ATOM 1900 C C . PRO A 1 235 ? -22.503 -13.397 -15.624 1.00 51.91 235 PRO A C 1
ATOM 1902 O O . PRO A 1 235 ? -23.354 -12.988 -16.417 1.00 51.91 235 PRO A O 1
ATOM 1905 N N . ARG A 1 236 ? -22.826 -14.160 -14.571 1.00 49.03 236 ARG A N 1
ATOM 1906 C CA . ARG A 1 236 ? -24.208 -14.456 -14.166 1.00 49.03 236 ARG A CA 1
ATOM 1907 C C . ARG A 1 236 ? -24.883 -13.186 -13.641 1.00 49.03 236 ARG A C 1
ATOM 1909 O O . ARG A 1 236 ? -24.403 -12.561 -12.700 1.00 49.03 236 ARG A O 1
ATOM 1916 N N . LYS A 1 237 ? -26.014 -12.843 -14.255 1.00 46.34 237 LYS A N 1
ATOM 1917 C CA . LYS A 1 237 ? -26.954 -11.811 -13.814 1.00 46.34 237 LYS A CA 1
ATOM 1918 C C . LYS A 1 237 ? -27.799 -12.315 -12.636 1.00 46.34 237 LYS A C 1
ATOM 1920 O O . LYS A 1 237 ? -28.280 -13.440 -12.684 1.00 46.34 237 LYS A O 1
ATOM 1925 N N . GLY A 1 238 ? -28.041 -11.423 -11.674 1.00 42.53 238 GLY A N 1
ATOM 1926 C CA . GLY A 1 238 ? -29.346 -11.228 -11.031 1.00 42.53 238 GLY A CA 1
ATOM 1927 C C . GLY A 1 238 ? -29.770 -12.193 -9.921 1.00 42.53 238 GLY A C 1
ATOM 1928 O O . GLY A 1 238 ? -30.274 -13.274 -10.193 1.00 42.53 238 GLY A O 1
ATOM 1929 N N . ALA A 1 239 ? -29.716 -11.716 -8.677 1.00 43.94 239 ALA A N 1
ATOM 1930 C CA . ALA A 1 239 ? -30.688 -12.063 -7.639 1.00 43.94 239 ALA A CA 1
ATOM 1931 C C . ALA A 1 239 ? -30.789 -10.885 -6.655 1.00 43.94 239 ALA A C 1
ATOM 1933 O O . ALA A 1 239 ? -30.046 -10.799 -5.683 1.00 43.94 239 ALA A O 1
ATOM 1934 N N . TRP A 1 240 ? -31.671 -9.934 -6.964 1.00 44.53 240 TRP A N 1
ATOM 1935 C CA . TRP A 1 240 ? -32.183 -8.972 -5.989 1.00 44.53 240 TRP A CA 1
ATOM 1936 C C . TRP A 1 240 ? -33.389 -9.622 -5.311 1.00 44.53 240 TRP A C 1
ATOM 1938 O O . TRP A 1 240 ? -34.331 -10.021 -5.991 1.00 44.53 240 TRP A O 1
ATOM 1948 N N . ALA A 1 241 ? -33.357 -9.732 -3.987 1.00 55.12 241 ALA A N 1
ATOM 1949 C CA . ALA A 1 241 ? -34.508 -10.095 -3.173 1.00 55.12 241 ALA A CA 1
ATOM 1950 C C . ALA A 1 241 ? -34.677 -9.024 -2.084 1.00 55.12 241 ALA A C 1
ATOM 1952 O O . ALA A 1 241 ? -33.762 -8.861 -1.276 1.00 55.12 241 ALA A O 1
ATOM 1953 N N . PRO A 1 242 ? -35.804 -8.296 -2.033 1.00 55.81 242 PRO A N 1
ATOM 1954 C CA . PRO A 1 242 ? -36.122 -7.434 -0.908 1.00 55.81 242 PRO A CA 1
ATOM 1955 C C . PRO A 1 242 ? -36.947 -8.214 0.131 1.00 55.81 242 PRO A C 1
ATOM 1957 O O . PRO A 1 242 ? -38.035 -8.706 -0.159 1.00 55.81 242 PRO A O 1
ATOM 1960 N N . ARG A 1 243 ? -36.428 -8.319 1.357 1.00 56.25 243 ARG A N 1
ATOM 1961 C CA . ARG A 1 243 ? -37.219 -8.507 2.591 1.00 56.25 243 ARG A CA 1
ATOM 1962 C C . ARG A 1 243 ? -37.304 -7.097 3.198 1.00 56.25 243 ARG A C 1
ATOM 1964 O O . ARG A 1 243 ? -36.268 -6.458 3.303 1.00 56.25 243 ARG A O 1
ATOM 1971 N N . GLY A 1 244 ? -38.439 -6.478 3.499 1.00 48.38 244 GLY A N 1
ATOM 1972 C CA . GLY A 1 244 ? -39.676 -7.000 4.063 1.00 48.38 244 GLY A CA 1
ATOM 1973 C C . GLY A 1 244 ? -39.790 -6.465 5.495 1.00 48.38 244 GLY A C 1
ATOM 1974 O O . GLY A 1 244 ? -39.241 -7.081 6.399 1.00 48.38 244 GLY A O 1
ATOM 1975 N N . ALA A 1 245 ? -40.446 -5.315 5.673 1.00 51.97 245 ALA A N 1
ATOM 1976 C CA . ALA A 1 245 ? -40.951 -4.762 6.939 1.00 51.97 245 ALA A CA 1
ATOM 1977 C C . ALA A 1 245 ? -41.909 -3.591 6.618 1.00 51.97 245 ALA A C 1
ATOM 1979 O O . ALA A 1 245 ? -41.730 -2.974 5.566 1.00 51.97 245 ALA A O 1
ATOM 1980 N N . PRO A 1 246 ? -42.815 -3.167 7.517 1.00 60.81 246 PRO A N 1
ATOM 1981 C CA . PRO A 1 246 ? -43.554 -3.900 8.550 1.00 60.81 246 PRO A CA 1
ATOM 1982 C C . PRO A 1 246 ? -45.086 -3.722 8.380 1.00 60.81 246 PRO A C 1
ATOM 1984 O O . PRO A 1 246 ? -45.546 -2.811 7.694 1.00 60.81 246 PRO A O 1
ATOM 1987 N N . HIS A 1 247 ? -45.885 -4.581 9.020 1.00 58.62 247 HIS A N 1
ATOM 1988 C CA . HIS A 1 247 ? -47.314 -4.325 9.236 1.00 58.62 247 HIS A CA 1
ATOM 1989 C C . HIS A 1 247 ? -47.538 -3.704 10.620 1.00 58.62 247 HIS A C 1
ATOM 1991 O O . HIS A 1 247 ? -46.763 -3.954 11.544 1.00 58.62 247 HIS A O 1
ATOM 1997 N N . ALA A 1 248 ? -48.579 -2.871 10.655 1.00 58.44 248 ALA A N 1
ATOM 1998 C CA . ALA A 1 248 ? -49.141 -2.113 11.767 1.00 58.44 248 ALA A CA 1
ATOM 1999 C C . ALA A 1 248 ? -49.558 -2.954 12.982 1.00 58.44 248 ALA A C 1
ATOM 2001 O O . ALA A 1 248 ? -49.820 -4.165 12.802 1.00 58.44 248 ALA A O 1
#

Foldseek 3Di:
DDVVVVVVVVVVVVVVVVVVVVVVVVVVVVVVVVVVVVVVVVVVVVVVVVPPDPDQDPVNVVVVVVVVVVVVVVVVVVVVVVVVVVVVVVVVVVVVVVVVVVVVVVVVVVVVVVVVVVVVVVVVVVVVVVVVVVVVVVVVVVVVVVVVVVVVVVVVVVVVCVVPDDDDDDDDDDPPDPPPDDPDDDPPPVVVVVVVVPPDPDPPPPPDDDDDDDDDDDDDDDDDDDDDDDDDDDDDDDDDDDDDDDDD

InterPro domains:
  IPR039496 CCDC92/74, N-terminal [PF14916] (8-50)
  IPR040370 Coiled-coil domain-containing protein 74A/74B/92 [PTHR14882] (1-167)

Organism: Sinocyclocheilus grahami (NCBI:txid75366)

Sequence (248 aa):
MDRSTLTQQVESVERNVAFLQQEHRILLSGLRLEIRNLKKRCNELSCELSERPPVRSREDIELEEELLQARLLETEQHLAEQESTLVELRAELRKKGALASALQVRLRDEERRFLEELKRRSHKITTLSRDLRKQTDLAAQLSFQLHSAQFRLYHQAEGNEEEDEEEEDEGGTMQVGGTSAGFTHNLRHESVLFFYLYTGIRMDCKISSNGGKSTSKTSFRKGAEIRKSEGMRAPRKGAWAPRGAPHA

pLDDT: mean 76.13, std 25.7, range [33.47, 98.75]